Protein AF-A0A1V9VDJ9-F1 (afdb_monomer)

Sequence (220 aa):
MSKQKVELLSPAGNLEKLKIAINYGADAVYGGVSHFSLRIRASKEFTFETFKEGIDYAHARGKKVYATINGFPFNAQIELLKKHIASMAALKPDGFIVAAPGRFEYTLYAGNDEHGSLFRLEEEPGVGTYIFNSKDMNLASHIKEILDSGAVDSLKIEGRTKVNGVYDKDPMKFADAVKLENLTYDRALEDHIKVMDDTAIALAKDNKLPIAVTNMNEKG

Structure (mmCIF, N/CA/C/O backbone):
data_AF-A0A1V9VDJ9-F1
#
_entry.id   AF-A0A1V9VDJ9-F1
#
loop_
_atom_site.group_PDB
_atom_site.id
_atom_site.type_symbol
_atom_site.label_atom_id
_atom_site.label_alt_id
_atom_site.label_comp_id
_atom_site.label_asym_id
_atom_site.label_entity_id
_atom_site.label_seq_id
_atom_site.pdbx_PDB_ins_code
_atom_site.Cartn_x
_atom_site.Cartn_y
_atom_site.Cartn_z
_atom_site.occupancy
_atom_site.B_iso_or_equiv
_atom_site.auth_seq_id
_atom_site.auth_comp_id
_atom_site.auth_asym_id
_atom_site.auth_atom_id
_atom_site.pdbx_PDB_model_num
ATOM 1 N N . MET A 1 1 ? -25.084 -19.971 2.068 1.00 46.47 1 MET A N 1
ATOM 2 C CA . MET A 1 1 ? -23.703 -19.447 2.142 1.00 46.47 1 MET A CA 1
ATOM 3 C C . MET A 1 1 ? -23.780 -18.009 2.624 1.00 46.47 1 MET A C 1
ATOM 5 O O . MET A 1 1 ? -24.527 -17.240 2.030 1.00 46.47 1 MET A O 1
ATOM 9 N N . SER A 1 2 ? -23.114 -17.657 3.726 1.00 49.44 2 SER A N 1
ATOM 10 C CA . SER A 1 2 ? -23.022 -16.259 4.166 1.00 49.44 2 SER A CA 1
ATOM 11 C C . SER A 1 2 ? -22.319 -15.455 3.075 1.00 49.44 2 SER A C 1
ATOM 13 O O . SER A 1 2 ? -21.234 -15.844 2.645 1.00 49.44 2 SER A O 1
ATOM 15 N N . LYS A 1 3 ? -22.934 -14.368 2.595 1.00 51.53 3 LYS A N 1
ATOM 16 C CA . LYS A 1 3 ? -22.280 -13.441 1.661 1.00 51.53 3 LYS A CA 1
ATOM 17 C C . LYS A 1 3 ? -20.958 -12.989 2.291 1.00 51.53 3 LYS A C 1
ATOM 19 O O . LYS A 1 3 ? -20.984 -12.386 3.361 1.00 51.53 3 LYS A O 1
ATOM 24 N N . GLN A 1 4 ? -19.831 -13.308 1.651 1.00 58.88 4 GLN A N 1
ATOM 25 C CA . GLN A 1 4 ? -18.525 -12.748 2.002 1.00 58.88 4 GLN A CA 1
ATOM 26 C C . GLN A 1 4 ? -18.652 -11.223 1.930 1.00 58.88 4 GLN A C 1
ATOM 28 O O . GLN A 1 4 ? -19.015 -10.674 0.887 1.00 58.88 4 GLN A O 1
ATOM 33 N N . LYS A 1 5 ? -18.475 -10.547 3.067 1.00 68.69 5 LYS A N 1
ATOM 34 C CA . LYS A 1 5 ? -18.573 -9.089 3.135 1.00 68.69 5 LYS A CA 1
ATOM 35 C C . LYS A 1 5 ? -17.344 -8.520 2.427 1.00 68.69 5 LYS A C 1
ATOM 37 O O . LYS A 1 5 ? -16.227 -8.760 2.868 1.00 68.69 5 LYS A O 1
ATOM 42 N N . VAL A 1 6 ? -17.558 -7.793 1.334 1.00 77.56 6 VAL A N 1
ATOM 43 C CA . VAL A 1 6 ? -16.489 -7.072 0.631 1.00 77.56 6 VAL A CA 1
ATOM 44 C C . VAL A 1 6 ? -15.923 -6.008 1.575 1.00 77.56 6 VAL A C 1
ATOM 46 O O . VAL A 1 6 ? -16.695 -5.252 2.162 1.00 77.56 6 VAL A O 1
ATOM 49 N N . GLU A 1 7 ? -14.600 -5.972 1.742 1.00 81.31 7 GLU A N 1
ATOM 50 C CA . GLU A 1 7 ? -13.900 -4.956 2.538 1.00 81.31 7 GLU A CA 1
ATOM 51 C C . GLU A 1 7 ? -13.565 -3.745 1.654 1.00 81.31 7 GLU A C 1
ATOM 53 O O . GLU A 1 7 ? -12.884 -3.884 0.636 1.00 81.31 7 GLU A O 1
ATOM 58 N N . LEU A 1 8 ? -14.025 -2.547 2.035 1.00 82.88 8 LEU A N 1
ATOM 59 C CA . LEU A 1 8 ? -13.622 -1.308 1.365 1.00 82.88 8 LEU A CA 1
ATOM 60 C C . LEU A 1 8 ? -12.293 -0.792 1.937 1.00 82.88 8 LEU A C 1
ATOM 62 O O . LEU A 1 8 ? -12.271 -0.148 2.989 1.00 82.88 8 LEU A O 1
ATOM 66 N N . LEU A 1 9 ? -11.199 -1.046 1.216 1.00 88.00 9 LEU A N 1
ATOM 67 C CA . LEU A 1 9 ? -9.852 -0.576 1.546 1.00 88.00 9 LEU A CA 1
ATOM 68 C C . LEU A 1 9 ? -9.496 0.711 0.780 1.00 88.00 9 LEU A C 1
ATOM 70 O O . LEU A 1 9 ? -9.299 0.681 -0.435 1.00 88.00 9 LEU A O 1
ATOM 74 N N . SER A 1 10 ? -9.340 1.836 1.486 1.00 89.44 10 SER A N 1
ATOM 75 C CA . SER A 1 10 ? -9.040 3.140 0.869 1.00 89.44 10 SER A CA 1
ATOM 76 C C . SER A 1 10 ? -7.584 3.596 1.076 1.00 89.44 10 SER A C 1
ATOM 78 O O . SER A 1 10 ? -7.043 3.461 2.174 1.00 89.44 10 SER A O 1
ATOM 80 N N . PRO A 1 11 ? -6.921 4.201 0.072 1.00 90.12 11 PRO A N 1
ATOM 81 C CA . PRO A 1 11 ? -5.634 4.859 0.278 1.00 90.12 11 PRO A CA 1
ATOM 82 C C . PRO A 1 11 ? -5.748 6.097 1.172 1.00 90.12 11 PRO A C 1
ATOM 84 O O . PRO A 1 11 ? -6.648 6.915 0.999 1.00 90.12 11 PRO A O 1
ATOM 87 N N . ALA A 1 12 ? -4.741 6.324 2.010 1.00 90.06 12 ALA A N 1
ATOM 88 C CA . ALA A 1 12 ? -4.519 7.581 2.711 1.00 90.06 12 ALA A CA 1
ATOM 89 C C . ALA A 1 12 ? -3.061 8.032 2.541 1.00 90.06 12 ALA A C 1
ATOM 91 O O . ALA A 1 12 ? -2.131 7.251 2.724 1.00 90.06 12 ALA A O 1
ATOM 92 N N . GLY A 1 13 ? -2.861 9.296 2.155 1.00 86.19 13 GLY A N 1
ATOM 93 C CA . GLY A 1 13 ? -1.524 9.905 2.031 1.00 86.19 13 GLY A CA 1
ATOM 94 C C . GLY A 1 13 ? -1.114 10.751 3.241 1.00 86.19 13 GLY A C 1
ATOM 95 O O . GLY A 1 13 ? 0.068 10.947 3.496 1.00 86.19 13 GLY A O 1
ATOM 96 N N . ASN A 1 14 ? -2.090 11.221 4.011 1.00 90.88 14 ASN A N 1
ATOM 97 C CA . ASN A 1 14 ? -1.881 11.989 5.230 1.00 90.88 14 ASN A CA 1
ATOM 98 C C . ASN A 1 14 ? -3.024 11.717 6.220 1.00 90.88 14 ASN A C 1
ATOM 100 O O . ASN A 1 14 ? -4.004 11.033 5.893 1.00 90.88 14 ASN A O 1
ATOM 104 N N . LEU A 1 15 ? -2.888 12.245 7.436 1.00 94.38 15 LEU A N 1
ATOM 105 C CA . LEU A 1 15 ? -3.842 12.032 8.522 1.00 94.38 15 LEU A CA 1
ATOM 106 C C . LEU A 1 15 ? -5.249 12.547 8.183 1.00 94.38 15 LEU A C 1
ATOM 108 O O . LEU A 1 15 ? -6.237 11.898 8.518 1.00 94.38 15 LEU A O 1
ATOM 112 N N . GLU A 1 16 ? -5.350 13.684 7.493 1.00 93.25 16 GLU A N 1
ATOM 113 C CA . GLU A 1 16 ? -6.632 14.249 7.066 1.00 93.25 16 GLU A CA 1
ATOM 114 C C . GLU A 1 16 ? -7.379 13.280 6.142 1.00 93.25 16 GLU A C 1
ATOM 116 O O . GLU A 1 16 ? -8.513 12.897 6.426 1.00 93.25 16 GLU A O 1
ATOM 121 N N . LYS A 1 17 ? -6.718 12.803 5.081 1.00 91.62 17 LYS A N 1
ATOM 122 C CA . LYS A 1 17 ? -7.297 11.850 4.123 1.00 91.62 17 LYS A CA 1
ATOM 123 C C . LYS A 1 17 ? -7.649 10.520 4.774 1.00 91.62 17 LYS A C 1
ATOM 125 O O . LYS A 1 17 ? -8.654 9.920 4.405 1.00 91.62 17 LYS A O 1
ATOM 130 N N . LEU A 1 18 ? -6.860 10.080 5.754 1.00 95.00 18 LEU A N 1
ATOM 131 C CA . LEU A 1 18 ? -7.182 8.902 6.555 1.00 95.00 18 LEU A CA 1
ATOM 132 C C . LEU A 1 18 ? -8.508 9.095 7.292 1.00 95.00 18 LEU A C 1
ATOM 134 O O . LEU A 1 18 ? -9.415 8.276 7.150 1.00 95.00 18 LEU A O 1
ATOM 138 N N . LYS A 1 19 ? -8.643 10.195 8.041 1.00 95.12 19 LYS A N 1
ATOM 139 C CA . LYS A 1 19 ? -9.869 10.509 8.787 1.00 95.12 19 LYS A CA 1
ATOM 140 C C . LYS A 1 19 ? -11.070 10.645 7.848 1.00 95.12 19 LYS A C 1
ATOM 142 O O . LYS A 1 19 ? -12.133 10.113 8.158 1.00 95.12 19 LYS A O 1
ATOM 147 N N . ILE A 1 20 ? -10.896 11.294 6.694 1.00 92.19 20 ILE A N 1
ATOM 148 C CA . ILE A 1 20 ? -11.933 11.407 5.657 1.00 92.19 20 ILE A CA 1
ATOM 149 C C . ILE A 1 20 ? -12.373 10.018 5.186 1.00 92.19 20 ILE A C 1
ATOM 151 O O . ILE A 1 20 ? -13.555 9.706 5.281 1.00 92.19 20 ILE A O 1
ATOM 155 N N . ALA A 1 21 ? -11.447 9.162 4.747 1.00 91.12 21 ALA A N 1
ATOM 156 C CA . ALA A 1 21 ? -11.783 7.831 4.241 1.00 91.12 21 ALA A CA 1
ATOM 157 C C . ALA A 1 21 ? -12.564 6.993 5.269 1.00 91.12 21 ALA A C 1
ATOM 159 O O . ALA A 1 21 ? -13.576 6.378 4.936 1.00 91.12 21 ALA A O 1
ATOM 160 N N . ILE A 1 22 ? -12.134 7.025 6.534 1.00 95.25 22 ILE A N 1
ATOM 161 C CA . ILE A 1 22 ? -12.806 6.327 7.636 1.00 95.25 22 ILE A CA 1
ATOM 162 C C . ILE A 1 22 ? -14.225 6.865 7.866 1.00 95.25 22 ILE A C 1
ATOM 164 O O . ILE A 1 22 ? -15.165 6.080 7.989 1.00 95.25 22 ILE A O 1
ATOM 168 N N . ASN A 1 23 ? -14.403 8.188 7.893 1.00 91.75 23 ASN A N 1
ATOM 169 C CA . ASN A 1 23 ? -15.717 8.806 8.102 1.00 91.75 23 ASN A CA 1
ATOM 170 C C . ASN A 1 23 ? -16.684 8.564 6.938 1.00 91.75 23 ASN A C 1
ATOM 172 O O . ASN A 1 23 ? -17.892 8.542 7.151 1.00 91.75 23 ASN A O 1
ATOM 176 N N . TYR A 1 24 ? -16.158 8.355 5.731 1.00 87.94 24 TYR A N 1
ATOM 177 C CA . TYR A 1 24 ? -16.939 8.117 4.516 1.00 87.94 24 TYR A CA 1
ATOM 178 C C . TYR A 1 24 ? -17.192 6.625 4.248 1.00 87.94 24 TYR A C 1
ATOM 180 O O . TYR A 1 24 ? -17.667 6.254 3.178 1.00 87.94 24 TYR A O 1
ATOM 188 N N . GLY A 1 25 ? -16.923 5.761 5.231 1.00 86.94 25 GLY A N 1
ATOM 189 C CA . GLY A 1 25 ? -17.387 4.376 5.218 1.00 86.94 25 GLY A CA 1
ATOM 190 C C . GLY A 1 25 ? -16.348 3.336 4.818 1.00 86.94 25 GLY A C 1
ATOM 191 O O .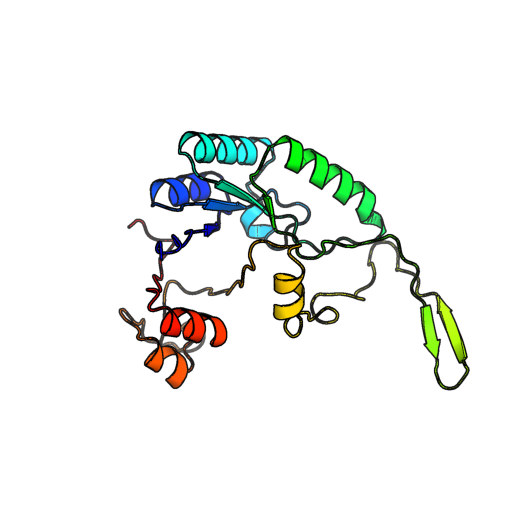 GLY A 1 25 ? -16.716 2.168 4.715 1.00 86.94 25 GLY A O 1
ATOM 192 N N . ALA A 1 26 ? -15.068 3.697 4.659 1.00 90.12 26 ALA A N 1
ATOM 193 C CA . ALA A 1 26 ? -14.016 2.696 4.481 1.00 90.12 26 ALA A CA 1
ATOM 194 C C . ALA A 1 26 ? -14.029 1.683 5.645 1.00 90.12 26 ALA A C 1
ATOM 196 O O . ALA A 1 26 ? -14.189 2.051 6.815 1.00 90.12 26 ALA A O 1
ATOM 197 N N . ASP A 1 27 ? -13.902 0.393 5.335 1.00 90.19 27 ASP A N 1
ATOM 198 C CA . ASP A 1 27 ? -13.717 -0.663 6.340 1.00 90.19 27 ASP A CA 1
ATOM 199 C C . ASP A 1 27 ? -12.258 -0.704 6.816 1.00 90.19 27 ASP A C 1
ATOM 201 O O . ASP A 1 27 ? -11.982 -1.004 7.980 1.00 90.19 27 ASP A O 1
ATOM 205 N N . ALA A 1 28 ? -11.339 -0.326 5.927 1.00 94.00 28 ALA A N 1
ATOM 206 C CA . ALA A 1 28 ? -9.921 -0.230 6.203 1.00 94.00 28 ALA A CA 1
ATOM 207 C C . ALA A 1 28 ? -9.261 0.893 5.395 1.00 94.00 28 ALA A C 1
ATOM 209 O O . ALA A 1 28 ? -9.744 1.320 4.344 1.00 94.00 28 ALA A O 1
ATOM 210 N N . VAL A 1 29 ? -8.108 1.352 5.865 1.00 94.44 29 VAL A N 1
ATOM 211 C CA . VAL A 1 29 ? -7.251 2.301 5.148 1.00 94.44 29 VAL A CA 1
ATOM 212 C C . VAL A 1 29 ? -5.848 1.742 5.002 1.00 94.44 29 VAL A C 1
ATOM 214 O O . VAL A 1 29 ? -5.391 0.970 5.841 1.00 94.44 29 VAL A O 1
ATOM 217 N N . TYR A 1 30 ? -5.133 2.156 3.960 1.00 93.75 30 TYR A N 1
ATOM 218 C CA . TYR A 1 30 ? -3.700 1.904 3.867 1.00 93.75 30 TYR A CA 1
ATOM 219 C C . TYR A 1 30 ? -2.904 3.178 3.638 1.00 93.75 30 TYR A C 1
ATOM 221 O O . TYR A 1 30 ? -3.304 4.071 2.889 1.00 93.75 30 TYR A O 1
ATOM 229 N N . GLY A 1 31 ? -1.734 3.231 4.254 1.00 92.00 31 GLY A N 1
ATOM 230 C CA . GLY A 1 31 ? -0.813 4.351 4.177 1.00 92.00 31 GLY A CA 1
ATOM 231 C C . GLY A 1 31 ? 0.461 4.018 4.930 1.00 92.00 31 GLY A C 1
ATOM 232 O O . GLY A 1 31 ? 0.675 2.887 5.348 1.00 92.00 31 GLY A O 1
ATOM 233 N N . GLY A 1 32 ? 1.325 4.995 5.109 1.00 89.94 32 GLY A N 1
ATOM 234 C CA . GLY A 1 32 ? 2.562 4.797 5.844 1.00 89.94 32 GLY A CA 1
ATOM 235 C C . GLY A 1 32 ? 3.454 6.004 5.686 1.00 89.94 32 GLY A C 1
ATOM 236 O O . GLY A 1 32 ? 3.231 6.839 4.803 1.00 89.94 32 GLY A O 1
ATOM 237 N N . VAL A 1 33 ? 4.457 6.081 6.548 1.00 89.81 33 VAL A N 1
ATOM 238 C CA . VAL A 1 33 ? 5.497 7.102 6.459 1.00 89.81 33 VAL A CA 1
ATOM 239 C C . VAL A 1 33 ? 6.282 6.952 5.148 1.00 89.81 33 VAL A C 1
ATOM 241 O O . VAL A 1 33 ? 6.265 5.909 4.495 1.00 89.81 33 VAL A O 1
ATOM 244 N N . SER A 1 34 ? 6.958 8.016 4.721 1.00 84.12 34 SER A N 1
ATOM 245 C CA . SER A 1 34 ? 7.590 8.062 3.393 1.00 84.12 34 SER A CA 1
ATOM 246 C C . SER A 1 34 ? 8.732 7.054 3.176 1.00 84.12 34 SER A C 1
ATOM 248 O O . SER A 1 34 ? 8.947 6.623 2.042 1.00 84.12 34 SER A O 1
ATOM 250 N N . HIS A 1 35 ? 9.465 6.662 4.222 1.00 84.81 35 HIS A N 1
ATOM 251 C CA . HIS A 1 35 ? 10.575 5.711 4.101 1.00 84.81 35 HIS A CA 1
ATOM 252 C C . HIS A 1 35 ? 10.096 4.334 3.618 1.00 84.81 35 HIS A C 1
ATOM 254 O O . HIS A 1 35 ? 9.070 3.842 4.069 1.00 84.81 35 HIS A O 1
ATOM 260 N N . PHE A 1 36 ? 10.840 3.718 2.691 1.00 85.06 36 PHE A N 1
ATOM 261 C CA . PHE A 1 36 ? 10.511 2.414 2.090 1.00 85.06 36 PHE A CA 1
ATOM 262 C C . PHE A 1 36 ? 9.088 2.310 1.506 1.00 85.06 36 PHE A C 1
ATOM 264 O O . PHE A 1 36 ? 8.517 1.223 1.441 1.00 85.06 36 PHE A O 1
ATOM 271 N N . SER A 1 37 ? 8.532 3.427 1.028 1.00 84.56 37 SER A N 1
ATOM 272 C CA . SER A 1 37 ? 7.244 3.473 0.334 1.00 84.56 37 SER A CA 1
ATOM 273 C C . SER A 1 37 ? 7.421 3.812 -1.145 1.00 84.56 37 SER A C 1
ATOM 275 O O . SER A 1 37 ? 8.085 4.781 -1.508 1.00 84.56 37 SER A O 1
ATOM 277 N N . LEU A 1 38 ? 6.740 3.090 -2.037 1.00 81.44 38 LEU A N 1
ATOM 278 C CA . LEU A 1 38 ? 6.661 3.476 -3.457 1.00 81.44 38 LEU A CA 1
ATOM 279 C C . LEU A 1 38 ? 5.819 4.742 -3.676 1.00 81.44 38 LEU A C 1
ATOM 281 O O . LEU A 1 38 ? 5.804 5.304 -4.774 1.00 81.44 38 LEU A O 1
ATOM 285 N N . ARG A 1 39 ? 5.105 5.203 -2.640 1.00 77.50 39 ARG A N 1
ATOM 286 C CA . ARG A 1 39 ? 4.280 6.415 -2.649 1.00 77.50 39 ARG A CA 1
ATOM 287 C C . ARG A 1 39 ? 4.907 7.552 -1.840 1.00 77.50 39 ARG A C 1
ATOM 289 O O . ARG A 1 39 ? 4.171 8.393 -1.331 1.00 77.50 39 ARG A O 1
ATOM 296 N N . ILE A 1 40 ? 6.242 7.648 -1.807 1.00 75.19 40 ILE A N 1
ATOM 297 C CA . ILE A 1 40 ? 7.004 8.698 -1.095 1.00 75.19 40 ILE A CA 1
ATOM 298 C C . ILE A 1 40 ? 6.351 10.082 -1.175 1.00 75.19 40 ILE A C 1
ATOM 300 O O . ILE A 1 40 ? 6.199 10.731 -0.150 1.00 75.19 40 ILE A O 1
ATOM 304 N N . ARG A 1 41 ? 5.928 10.532 -2.367 1.00 75.12 41 ARG A N 1
ATOM 305 C CA . ARG A 1 41 ? 5.324 11.866 -2.545 1.00 75.12 41 ARG A CA 1
ATOM 306 C C . ARG A 1 41 ? 4.000 12.031 -1.805 1.00 75.12 41 ARG A C 1
ATOM 308 O O . ARG A 1 41 ? 3.774 13.083 -1.226 1.00 75.12 41 ARG A O 1
ATOM 315 N N . ALA A 1 42 ? 3.142 11.014 -1.853 1.00 68.44 42 ALA A N 1
ATOM 316 C CA . ALA A 1 42 ? 1.835 11.054 -1.212 1.00 68.44 42 ALA A CA 1
ATOM 317 C C . ALA A 1 42 ? 1.936 10.875 0.305 1.00 68.44 42 ALA A C 1
ATOM 319 O O . ALA A 1 42 ? 1.056 11.362 0.990 1.00 68.44 42 ALA A O 1
ATOM 320 N N . SER A 1 43 ? 2.995 10.219 0.790 1.00 74.19 43 SER A N 1
ATOM 321 C CA . SER A 1 43 ? 3.259 9.905 2.201 1.00 74.19 43 SER A CA 1
ATOM 322 C C . SER A 1 43 ? 4.169 10.910 2.917 1.00 74.19 43 SER A C 1
ATOM 324 O O . SER A 1 43 ? 4.557 10.668 4.058 1.00 74.19 43 SER A O 1
ATOM 326 N N . LYS A 1 44 ? 4.572 12.013 2.267 1.00 74.75 44 LYS A N 1
ATOM 327 C CA . LYS A 1 44 ? 5.526 12.981 2.848 1.00 74.75 44 LYS A CA 1
ATOM 328 C C . LYS A 1 44 ? 5.059 13.568 4.179 1.00 74.75 44 LYS A C 1
ATOM 330 O O . LYS A 1 44 ? 5.892 13.898 5.011 1.00 74.75 44 LYS A O 1
ATOM 335 N N . GLU A 1 45 ? 3.750 13.701 4.349 1.00 81.12 45 GLU A N 1
ATOM 336 C CA . GLU A 1 45 ? 3.132 14.326 5.519 1.00 81.12 45 GLU A CA 1
ATOM 337 C C . GLU A 1 45 ? 2.852 13.330 6.652 1.00 81.12 45 GLU A C 1
ATOM 339 O O . GLU A 1 45 ? 2.526 13.748 7.758 1.00 81.12 45 GLU A O 1
ATOM 344 N N . PHE A 1 46 ? 2.998 12.022 6.409 1.00 89.38 46 PHE A N 1
ATOM 345 C CA . PHE A 1 46 ? 2.918 11.028 7.473 1.00 89.38 46 PHE A CA 1
ATOM 346 C C . PHE A 1 46 ? 4.258 10.908 8.196 1.00 89.38 46 PHE A C 1
ATOM 348 O O . PHE A 1 46 ? 5.231 10.354 7.677 1.00 89.38 46 PHE A O 1
ATOM 355 N N . THR A 1 47 ? 4.268 11.395 9.431 1.00 92.50 47 THR A N 1
ATOM 356 C CA . THR A 1 47 ? 5.270 11.082 10.454 1.00 92.50 47 THR A CA 1
ATOM 357 C C . THR A 1 47 ? 4.835 9.853 11.259 1.00 92.50 47 THR A C 1
ATOM 359 O O . THR A 1 47 ? 3.690 9.413 11.149 1.00 92.50 47 THR A O 1
ATOM 362 N N . PHE A 1 48 ? 5.717 9.288 12.087 1.00 93.81 48 PHE A N 1
ATOM 363 C CA . PHE A 1 48 ? 5.345 8.159 12.952 1.00 93.81 48 PHE A CA 1
ATOM 364 C C . PHE A 1 48 ? 4.225 8.541 13.929 1.00 93.81 48 PHE A C 1
ATOM 366 O O . PHE A 1 48 ? 3.311 7.755 14.161 1.00 93.81 48 PHE A O 1
ATOM 373 N N . GLU A 1 49 ? 4.256 9.767 14.446 1.00 95.94 49 GLU A N 1
ATOM 374 C CA . GLU A 1 49 ? 3.284 10.304 15.398 1.00 95.94 49 GLU A CA 1
ATOM 375 C C . GLU A 1 49 ? 1.914 10.488 14.741 1.00 95.94 49 GLU A C 1
ATOM 377 O O . GLU A 1 49 ? 0.911 9.972 15.228 1.00 95.94 49 GLU A O 1
ATOM 382 N N . THR A 1 50 ? 1.871 11.171 13.594 1.00 95.88 50 THR A N 1
ATOM 383 C CA . THR A 1 50 ? 0.616 11.412 12.861 1.00 95.88 50 THR A CA 1
ATOM 384 C C . THR A 1 50 ? 0.039 10.124 12.282 1.00 95.88 50 THR A C 1
ATOM 386 O O . THR A 1 50 ? -1.179 9.957 12.228 1.00 95.88 50 THR A O 1
ATOM 389 N N . PHE A 1 51 ? 0.889 9.174 11.882 1.00 96.31 51 PHE A N 1
ATOM 390 C CA . PHE A 1 51 ? 0.428 7.862 11.447 1.00 96.31 51 PHE A CA 1
ATOM 391 C C . PHE A 1 51 ? -0.139 7.050 12.619 1.00 96.31 51 PHE A C 1
ATOM 393 O O . PHE A 1 51 ? -1.203 6.452 12.471 1.00 96.31 51 PHE A O 1
ATOM 400 N N . LYS A 1 52 ? 0.492 7.098 13.802 1.00 97.56 52 LYS A N 1
ATOM 401 C CA . LYS A 1 52 ? -0.043 6.484 15.026 1.00 97.56 52 LYS A CA 1
ATOM 402 C C . LYS A 1 52 ? -1.391 7.075 15.429 1.00 97.56 52 LYS A C 1
ATOM 404 O O . LYS A 1 52 ? -2.304 6.319 15.742 1.00 97.56 52 LYS A O 1
ATOM 409 N N . GLU A 1 53 ? -1.537 8.396 15.359 1.00 98.00 53 GLU A N 1
ATOM 410 C CA . GLU A 1 53 ? -2.823 9.061 15.592 1.00 98.00 53 GLU A CA 1
ATOM 411 C C . GLU A 1 53 ? -3.895 8.556 14.613 1.00 98.00 53 GLU A C 1
ATOM 413 O O . GLU A 1 53 ? -5.035 8.302 15.001 1.00 98.00 53 GLU A O 1
ATOM 418 N N . GLY A 1 54 ? -3.528 8.364 13.343 1.00 97.56 54 GLY A N 1
ATOM 419 C CA . GLY A 1 54 ? -4.409 7.783 12.333 1.00 97.56 54 GLY A CA 1
ATOM 420 C C . GLY A 1 54 ? -4.826 6.342 12.645 1.00 97.56 54 GLY A C 1
ATOM 421 O O . GLY A 1 54 ? -6.002 6.009 12.494 1.00 97.56 54 GLY A O 1
ATOM 422 N N . ILE A 1 55 ? -3.890 5.512 13.118 1.00 98.06 55 ILE A N 1
ATOM 423 C CA . ILE A 1 55 ? -4.164 4.140 13.576 1.00 98.06 55 ILE A CA 1
ATOM 424 C C . ILE A 1 55 ? -5.174 4.160 14.724 1.00 98.06 55 ILE A C 1
ATOM 426 O O . ILE A 1 55 ? -6.233 3.544 14.615 1.00 98.06 55 ILE A O 1
ATOM 430 N N . ASP A 1 56 ? -4.909 4.944 15.769 1.00 98.44 56 ASP A N 1
ATOM 431 C CA . ASP A 1 56 ? -5.795 5.037 16.934 1.00 98.44 56 ASP A CA 1
ATOM 432 C C . ASP A 1 56 ? -7.192 5.537 16.550 1.00 98.44 56 ASP A C 1
ATOM 434 O O . ASP A 1 56 ? -8.208 5.027 17.027 1.00 98.44 56 ASP A O 1
ATOM 438 N N . TYR A 1 57 ? -7.257 6.504 15.633 1.00 98.31 57 TYR A N 1
ATOM 439 C CA . TYR A 1 57 ? -8.512 7.045 15.123 1.00 98.31 57 TYR A CA 1
ATOM 440 C C . TYR A 1 57 ? -9.375 5.994 14.412 1.00 98.31 57 TYR A C 1
ATOM 442 O O . TYR A 1 57 ? -10.599 5.969 14.605 1.00 98.31 57 TYR A O 1
ATOM 450 N N . ALA A 1 58 ? -8.752 5.160 13.576 1.00 97.88 58 ALA A N 1
ATOM 451 C CA . ALA A 1 58 ? -9.417 4.088 12.845 1.00 97.88 58 ALA A CA 1
ATOM 452 C C . ALA A 1 58 ? -9.837 2.948 13.788 1.00 97.88 58 ALA A C 1
ATOM 454 O O . ALA A 1 58 ? -10.995 2.524 13.761 1.00 97.88 58 ALA A O 1
ATOM 455 N N . HIS A 1 59 ? -8.943 2.524 14.685 1.00 98.31 59 HIS A N 1
ATOM 456 C CA . HIS A 1 59 ? -9.199 1.465 15.667 1.00 98.31 59 HIS A CA 1
ATOM 457 C C . HIS A 1 59 ? -10.345 1.816 16.614 1.00 98.31 59 HIS A C 1
ATOM 459 O O . HIS A 1 59 ? -11.219 0.983 16.849 1.00 98.31 59 HIS A O 1
ATOM 465 N N . ALA A 1 60 ? -10.432 3.072 17.067 1.00 98.12 60 ALA A N 1
ATOM 466 C CA . ALA A 1 60 ? -11.552 3.560 17.879 1.00 98.12 60 ALA A CA 1
ATOM 467 C C . ALA A 1 60 ? -12.925 3.449 17.179 1.00 98.12 60 ALA A C 1
ATOM 469 O O . ALA A 1 60 ? -13.963 3.553 17.829 1.00 98.12 60 ALA A O 1
ATOM 470 N N . ARG A 1 61 ? -12.946 3.246 15.855 1.00 97.38 61 ARG A N 1
ATOM 471 C CA . ARG A 1 61 ? -14.150 3.060 15.026 1.00 97.38 61 ARG A CA 1
ATOM 472 C C . ARG A 1 61 ? -14.307 1.623 14.515 1.00 97.38 61 ARG A C 1
ATOM 474 O O . ARG A 1 61 ? -15.146 1.377 13.650 1.00 97.38 61 ARG A O 1
ATOM 481 N N . GLY A 1 62 ? -13.501 0.686 15.019 1.00 96.50 62 GLY A N 1
ATOM 482 C CA . G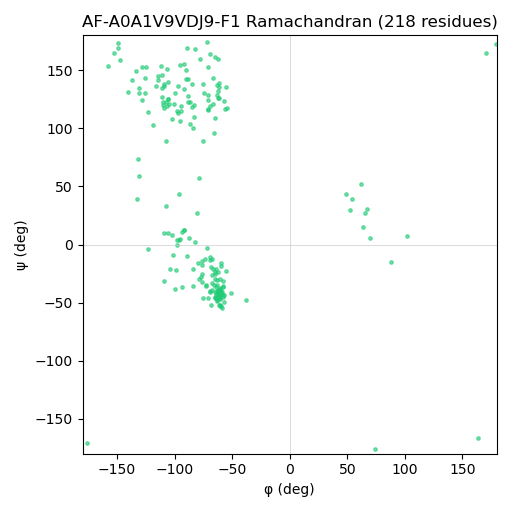LY A 1 62 ? -13.497 -0.711 14.578 1.00 96.50 62 GLY A CA 1
ATOM 483 C C . GLY A 1 62 ? -13.034 -0.892 13.130 1.00 96.50 62 GLY A C 1
ATOM 484 O O . GLY A 1 62 ? -13.473 -1.826 12.461 1.00 96.50 62 GLY A O 1
ATOM 485 N N . LYS A 1 63 ? -12.206 0.029 12.622 1.00 96.56 63 LYS A N 1
ATOM 486 C CA . LYS A 1 63 ? -11.664 0.016 11.257 1.00 96.56 63 LYS A CA 1
ATOM 487 C C . LYS A 1 63 ? -10.191 -0.366 11.278 1.00 96.56 63 LYS A C 1
ATOM 489 O O . LYS A 1 63 ? -9.508 -0.063 12.252 1.00 96.56 63 LYS A O 1
ATOM 494 N N . LYS A 1 64 ? -9.704 -0.984 10.203 1.00 96.12 64 LYS A N 1
ATOM 495 C CA . LYS A 1 64 ? -8.317 -1.471 10.114 1.00 96.12 64 LYS A CA 1
ATOM 496 C C . LYS A 1 64 ? -7.384 -0.474 9.429 1.00 96.12 64 LYS A C 1
ATOM 498 O O . LYS A 1 64 ? -7.815 0.315 8.585 1.00 96.12 64 LYS A O 1
ATOM 503 N N . VAL A 1 65 ? -6.094 -0.552 9.739 1.00 96.31 65 VAL A N 1
ATOM 504 C CA . VAL A 1 65 ? -5.025 0.214 9.093 1.00 96.31 65 VAL A CA 1
ATOM 505 C C . VAL A 1 65 ? -3.904 -0.703 8.625 1.00 96.31 65 VAL A C 1
ATOM 507 O O . VAL A 1 65 ? -3.277 -1.393 9.422 1.00 96.31 65 VAL A O 1
ATOM 510 N N . TYR A 1 66 ? -3.585 -0.637 7.336 1.00 95.06 66 TYR A N 1
ATOM 511 C CA . TYR A 1 66 ? -2.479 -1.369 6.729 1.00 95.06 66 TYR A CA 1
ATOM 512 C C . TYR A 1 66 ? -1.303 -0.439 6.417 1.00 95.06 66 TYR A C 1
ATOM 514 O O . TYR A 1 66 ? -1.444 0.565 5.713 1.00 95.06 66 TYR A O 1
ATOM 522 N N . ALA A 1 67 ? -0.125 -0.779 6.929 1.00 93.06 67 ALA A N 1
ATOM 523 C CA . ALA A 1 67 ? 1.088 0.010 6.775 1.00 93.06 67 ALA A CA 1
ATOM 524 C C . ALA A 1 67 ? 1.854 -0.366 5.497 1.00 93.06 67 ALA A C 1
ATOM 526 O O . ALA A 1 67 ? 2.169 -1.530 5.268 1.00 93.06 67 ALA A O 1
ATOM 527 N N . THR A 1 68 ? 2.202 0.607 4.658 1.00 90.88 68 THR A N 1
ATOM 528 C CA . THR A 1 68 ? 2.984 0.353 3.439 1.00 90.88 68 THR A CA 1
ATOM 529 C C . THR A 1 68 ? 4.479 0.286 3.731 1.00 90.88 68 THR A C 1
ATOM 531 O O . THR A 1 68 ? 5.059 1.289 4.140 1.00 90.88 68 THR A O 1
ATOM 534 N N . ILE A 1 69 ? 5.099 -0.854 3.428 1.00 88.38 69 ILE A N 1
ATOM 535 C CA . ILE A 1 69 ? 6.555 -1.066 3.380 1.00 88.38 69 ILE A CA 1
ATOM 536 C C . ILE A 1 69 ? 6.860 -1.759 2.044 1.00 88.38 69 ILE A C 1
ATOM 538 O O . ILE A 1 69 ? 7.306 -2.902 1.969 1.00 88.38 69 ILE A O 1
ATOM 542 N N . ASN A 1 70 ? 6.491 -1.090 0.954 1.00 84.94 70 ASN A N 1
ATOM 543 C CA . ASN A 1 70 ? 6.466 -1.664 -0.389 1.00 84.94 70 ASN A CA 1
ATOM 544 C C . ASN A 1 70 ? 7.609 -1.186 -1.294 1.00 84.94 70 ASN A C 1
ATOM 546 O O . ASN A 1 70 ? 7.574 -1.435 -2.493 1.00 84.94 70 ASN A O 1
ATOM 550 N N . GLY A 1 71 ? 8.602 -0.486 -0.750 1.00 81.12 71 GLY A N 1
ATOM 551 C CA . GLY A 1 71 ? 9.817 -0.117 -1.469 1.00 81.12 71 GLY A CA 1
ATOM 552 C C . GLY A 1 71 ? 10.715 -1.319 -1.773 1.00 81.12 71 GLY A C 1
ATOM 553 O O . GLY A 1 71 ? 10.585 -2.380 -1.166 1.00 81.12 71 GLY A O 1
ATOM 554 N N . PHE A 1 72 ? 11.659 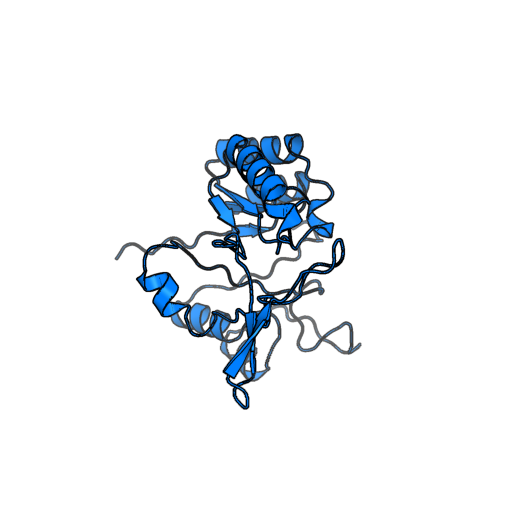-1.118 -2.693 1.00 78.38 72 PHE A N 1
ATOM 555 C CA . PHE A 1 72 ? 12.694 -2.089 -3.057 1.00 78.38 72 PHE A CA 1
ATOM 556 C C . PHE A 1 72 ? 14.043 -1.608 -2.493 1.00 78.38 72 PHE A C 1
ATOM 558 O O . PHE A 1 72 ? 14.715 -0.812 -3.148 1.00 78.38 72 PHE A O 1
ATOM 565 N N . PRO A 1 73 ? 14.399 -1.976 -1.248 1.00 75.94 73 PRO A N 1
ATOM 566 C CA . PRO A 1 73 ? 15.638 -1.521 -0.616 1.00 75.94 73 PRO A CA 1
ATOM 567 C C . PRO A 1 73 ? 16.864 -2.175 -1.256 1.00 75.94 73 PRO A C 1
ATOM 569 O O . PRO A 1 73 ? 16.754 -3.293 -1.737 1.00 75.94 73 PRO A O 1
ATOM 572 N N . PHE A 1 74 ? 18.027 -1.521 -1.211 1.00 75.69 74 PHE A N 1
ATOM 573 C CA . PHE A 1 74 ? 19.330 -2.105 -1.578 1.00 75.69 74 PHE A CA 1
ATOM 574 C C . PHE A 1 74 ? 19.951 -2.925 -0.438 1.00 75.69 74 PHE A C 1
ATOM 576 O O . PHE A 1 74 ? 19.495 -2.839 0.706 1.00 75.69 74 PHE A O 1
ATOM 583 N N . ASN A 1 75 ? 21.009 -3.711 -0.712 1.00 71.62 75 ASN A N 1
ATOM 584 C CA . ASN A 1 75 ? 21.628 -4.587 0.304 1.00 71.62 75 ASN A CA 1
ATOM 585 C C . ASN A 1 75 ? 22.142 -3.778 1.496 1.00 71.62 75 ASN A C 1
ATOM 587 O O . ASN A 1 75 ? 21.855 -4.105 2.647 1.00 71.62 75 ASN A O 1
ATOM 591 N N . ALA A 1 76 ? 22.768 -2.637 1.217 1.00 76.50 76 ALA A N 1
ATOM 592 C CA . ALA A 1 76 ? 23.213 -1.694 2.238 1.00 76.50 76 ALA A CA 1
ATOM 593 C C . ALA A 1 76 ? 22.073 -1.138 3.123 1.00 76.50 76 ALA A C 1
ATOM 595 O O . ALA A 1 76 ? 22.326 -0.622 4.208 1.00 76.50 76 ALA A O 1
ATOM 596 N N . GLN A 1 77 ? 20.813 -1.230 2.684 1.00 80.50 77 GLN A N 1
ATOM 597 C CA . GLN A 1 77 ? 19.650 -0.691 3.393 1.00 80.50 77 GLN A CA 1
ATOM 598 C C . GLN A 1 77 ? 18.896 -1.742 4.218 1.00 80.50 77 GLN A C 1
ATOM 600 O O . GLN A 1 77 ? 17.920 -1.388 4.879 1.00 80.50 77 GLN A O 1
ATOM 605 N N . ILE A 1 78 ? 19.326 -3.010 4.228 1.00 81.00 78 ILE A N 1
ATOM 606 C CA . ILE A 1 78 ? 18.623 -4.096 4.935 1.00 81.00 78 ILE A CA 1
ATOM 607 C C . ILE A 1 78 ? 18.531 -3.837 6.445 1.00 81.00 78 ILE A C 1
ATOM 609 O O . ILE A 1 78 ? 17.459 -3.990 7.029 1.00 81.00 78 ILE A O 1
ATOM 613 N N . GLU A 1 79 ? 19.600 -3.363 7.084 1.00 83.12 79 GLU A N 1
ATOM 614 C CA . GLU A 1 79 ? 19.558 -3.028 8.516 1.00 83.12 79 GLU A CA 1
ATOM 615 C C . GLU A 1 79 ? 18.627 -1.846 8.818 1.00 83.12 79 GLU A C 1
ATOM 617 O O . GLU A 1 79 ? 17.931 -1.828 9.836 1.00 83.12 79 GLU A O 1
ATOM 622 N N . LEU A 1 80 ? 18.556 -0.869 7.909 1.00 86.94 80 LEU A N 1
ATOM 623 C CA . LEU A 1 80 ? 17.620 0.247 8.027 1.00 86.94 80 LEU A CA 1
ATOM 624 C C . LEU A 1 80 ? 16.170 -0.223 7.837 1.00 86.94 80 LEU A C 1
ATOM 626 O O . LEU A 1 80 ? 15.292 0.209 8.583 1.00 86.94 80 LEU A O 1
ATOM 630 N N . LEU A 1 81 ? 15.924 -1.139 6.895 1.00 86.00 81 LEU A N 1
ATOM 631 C CA . LEU A 1 81 ? 14.619 -1.761 6.679 1.00 86.00 81 LEU A CA 1
ATOM 632 C C . LEU A 1 81 ? 14.154 -2.518 7.928 1.00 86.00 81 LEU A C 1
ATOM 634 O O . LEU A 1 81 ? 13.020 -2.324 8.358 1.00 86.00 81 LEU A O 1
ATOM 638 N N . LYS A 1 82 ? 15.023 -3.328 8.549 1.00 85.94 82 LYS A N 1
ATOM 639 C CA . LYS A 1 82 ? 14.704 -4.060 9.790 1.00 85.94 82 LYS A CA 1
ATOM 640 C C . LYS A 1 82 ? 14.267 -3.111 10.905 1.00 85.94 82 LYS A C 1
ATOM 642 O O . LYS A 1 82 ? 13.212 -3.310 11.508 1.00 85.94 82 LYS A O 1
ATOM 647 N N . LYS A 1 83 ? 15.044 -2.046 11.142 1.00 89.88 83 LYS A N 1
ATOM 648 C CA . LYS A 1 83 ? 14.702 -1.006 12.126 1.00 89.88 83 LYS A CA 1
ATOM 649 C C . LYS A 1 83 ? 13.368 -0.343 11.791 1.00 89.88 83 LYS A C 1
ATOM 651 O O . LYS A 1 83 ? 12.540 -0.159 12.675 1.00 89.88 83 LYS A O 1
ATOM 656 N N . HIS A 1 84 ? 13.138 -0.040 10.517 1.00 90.81 84 HIS A N 1
ATOM 657 C CA . HIS A 1 84 ? 11.903 0.578 10.056 1.00 90.81 84 HIS A CA 1
ATOM 658 C C . HIS A 1 84 ? 10.671 -0.310 10.267 1.00 90.81 84 HIS A C 1
ATOM 660 O O . HIS A 1 84 ? 9.669 0.165 10.798 1.00 90.81 84 HIS A O 1
ATOM 666 N N . ILE A 1 85 ? 10.750 -1.597 9.911 1.00 89.88 85 ILE A N 1
ATOM 667 C CA . ILE A 1 85 ? 9.682 -2.578 10.153 1.00 89.88 85 ILE A CA 1
ATOM 668 C C . ILE A 1 85 ? 9.378 -2.656 11.651 1.00 89.88 85 ILE A C 1
ATOM 670 O O . ILE A 1 85 ? 8.212 -2.596 12.029 1.00 89.88 85 ILE A O 1
ATOM 674 N N . ALA A 1 86 ? 10.404 -2.715 12.508 1.00 90.50 86 ALA A N 1
ATOM 675 C CA . ALA A 1 86 ? 10.221 -2.742 13.959 1.00 90.50 86 ALA A CA 1
ATOM 676 C C . ALA A 1 86 ? 9.522 -1.473 14.483 1.00 90.50 86 ALA A C 1
ATOM 678 O O . ALA A 1 86 ? 8.570 -1.570 15.258 1.00 90.50 86 ALA A O 1
ATOM 679 N N . SER A 1 87 ? 9.938 -0.287 14.025 1.00 93.25 87 SER A N 1
ATOM 680 C CA . SER A 1 87 ? 9.291 0.980 14.388 1.00 93.25 87 SER A CA 1
ATOM 681 C C . SER A 1 87 ? 7.837 1.046 13.921 1.00 93.25 87 SER A C 1
ATOM 683 O O . SER A 1 87 ? 6.973 1.458 14.688 1.00 93.25 87 SER A O 1
ATOM 685 N N . MET A 1 88 ? 7.545 0.610 12.694 1.00 93.38 88 MET A N 1
ATOM 686 C CA . MET A 1 88 ? 6.178 0.578 12.169 1.00 93.38 88 MET A CA 1
ATOM 687 C C . MET A 1 88 ? 5.309 -0.456 12.895 1.00 93.38 88 MET A C 1
ATOM 689 O O . MET A 1 88 ? 4.153 -0.174 13.195 1.00 93.38 88 MET A O 1
ATOM 693 N N . ALA A 1 89 ? 5.858 -1.625 13.234 1.00 92.06 89 ALA A N 1
ATOM 694 C CA . ALA A 1 89 ? 5.153 -2.666 13.983 1.00 92.06 89 ALA A CA 1
ATOM 695 C C . ALA A 1 89 ? 4.790 -2.200 15.399 1.00 92.06 89 ALA A C 1
ATOM 697 O O . ALA A 1 89 ? 3.698 -2.491 15.883 1.00 92.06 89 ALA A O 1
ATOM 698 N N . ALA A 1 90 ? 5.658 -1.410 16.039 1.00 95.56 90 ALA A N 1
ATOM 699 C CA . ALA A 1 90 ? 5.380 -0.813 17.344 1.00 95.56 90 ALA A CA 1
ATOM 700 C C . ALA A 1 90 ? 4.171 0.142 17.328 1.00 95.56 90 ALA A C 1
ATOM 702 O O . ALA A 1 90 ? 3.528 0.327 18.363 1.00 95.56 90 ALA A O 1
ATOM 703 N N . LEU A 1 91 ? 3.817 0.704 16.163 1.00 96.69 91 LEU A N 1
ATOM 704 C CA . LEU A 1 91 ? 2.605 1.513 16.002 1.00 96.69 91 LEU A CA 1
ATOM 705 C C . LEU A 1 91 ? 1.315 0.677 15.988 1.00 96.69 91 LEU A C 1
ATOM 707 O O . LEU A 1 91 ? 0.239 1.249 16.143 1.00 96.69 91 LEU A O 1
ATOM 711 N N . LYS A 1 92 ? 1.436 -0.651 15.854 1.00 96.50 92 LYS A N 1
ATOM 712 C CA . LYS A 1 92 ? 0.349 -1.641 15.816 1.00 96.50 92 LYS A CA 1
ATOM 713 C C . LYS A 1 92 ? -0.643 -1.469 14.648 1.00 96.50 92 LYS A C 1
ATOM 715 O O . LYS A 1 92 ? -1.844 -1.430 14.897 1.00 96.50 92 LYS A O 1
ATOM 720 N N . PRO A 1 93 ? -0.191 -1.375 13.382 1.00 96.56 93 PRO A N 1
ATOM 721 C CA . PRO A 1 93 ? -1.096 -1.546 12.247 1.00 96.56 93 PRO A CA 1
ATOM 722 C C . PRO A 1 93 ? -1.649 -2.982 12.208 1.00 96.56 93 PRO A C 1
ATOM 724 O O . PRO A 1 93 ? -1.052 -3.903 12.764 1.00 96.56 93 PRO A O 1
ATOM 727 N N . ASP A 1 94 ? -2.752 -3.185 11.494 1.00 95.38 94 ASP A N 1
ATOM 728 C CA . ASP A 1 94 ? -3.397 -4.492 11.309 1.00 95.38 94 ASP A CA 1
ATOM 729 C C . ASP A 1 94 ? -2.664 -5.385 10.297 1.00 95.38 94 ASP A C 1
ATOM 731 O O . ASP A 1 94 ? -2.909 -6.586 10.223 1.00 95.38 94 ASP A O 1
ATOM 735 N N . GLY A 1 95 ? -1.751 -4.815 9.510 1.00 91.19 95 GLY A N 1
ATOM 736 C CA . GLY A 1 95 ? -0.895 -5.574 8.608 1.00 91.19 95 GLY A CA 1
ATOM 737 C C . GLY A 1 95 ? 0.052 -4.696 7.803 1.00 91.19 95 GLY A C 1
ATOM 738 O O . GLY A 1 95 ? -0.050 -3.466 7.811 1.00 91.19 95 GLY A O 1
ATOM 739 N N . PHE A 1 96 ? 0.970 -5.341 7.083 1.00 88.12 96 PHE A N 1
ATOM 740 C CA . PHE A 1 96 ? 1.903 -4.674 6.182 1.00 88.12 96 PHE A CA 1
ATOM 741 C C . PHE A 1 96 ? 1.574 -4.958 4.720 1.00 88.12 96 PHE A C 1
ATOM 743 O O . PHE A 1 96 ? 1.345 -6.098 4.330 1.00 88.12 96 PHE A O 1
ATOM 750 N N . ILE A 1 97 ? 1.625 -3.914 3.897 1.00 86.75 97 ILE A N 1
ATOM 751 C CA . ILE A 1 97 ? 1.630 -4.028 2.440 1.00 86.75 97 ILE A CA 1
ATOM 752 C C . ILE A 1 97 ? 3.086 -3.986 1.994 1.00 86.75 97 ILE A C 1
ATOM 754 O O . ILE A 1 97 ? 3.712 -2.922 2.006 1.00 86.75 97 ILE A O 1
ATOM 758 N N . VAL A 1 98 ? 3.607 -5.143 1.598 1.00 80.81 98 VAL A N 1
ATOM 759 C CA . VAL A 1 98 ? 4.992 -5.333 1.156 1.00 80.81 98 VAL A CA 1
ATOM 760 C C . VAL A 1 98 ? 5.035 -5.713 -0.320 1.00 80.81 98 VAL A C 1
ATOM 762 O O . VAL A 1 98 ? 4.155 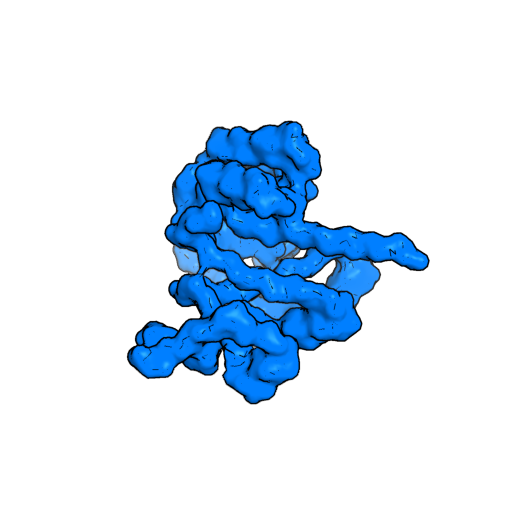-6.412 -0.809 1.00 80.81 98 VAL A O 1
ATOM 765 N N . ALA A 1 99 ? 6.056 -5.243 -1.038 1.00 75.12 99 ALA A N 1
ATOM 766 C CA . ALA A 1 99 ? 6.313 -5.650 -2.426 1.00 75.12 99 ALA A CA 1
ATOM 767 C C . ALA A 1 99 ? 7.481 -6.641 -2.542 1.00 75.12 99 ALA A C 1
ATOM 769 O O . ALA A 1 99 ? 7.578 -7.363 -3.528 1.00 75.12 99 ALA A O 1
ATOM 770 N N . ALA A 1 100 ? 8.360 -6.682 -1.537 1.00 70.69 100 ALA A N 1
ATOM 771 C CA . ALA A 1 100 ? 9.540 -7.541 -1.503 1.00 70.69 100 ALA A CA 1
ATOM 772 C C . ALA A 1 100 ? 9.633 -8.274 -0.147 1.00 70.69 100 ALA A C 1
ATOM 774 O O . ALA A 1 100 ? 10.460 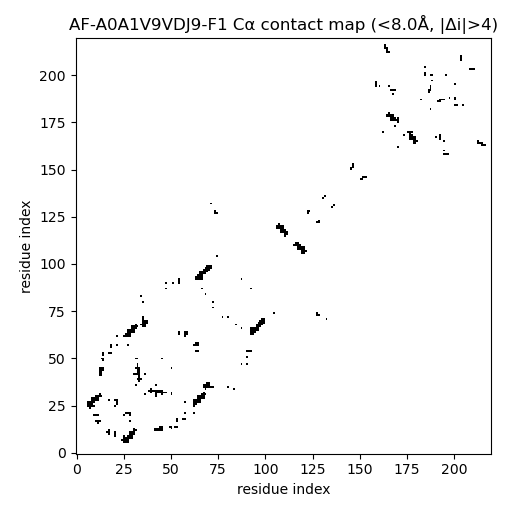-7.908 0.689 1.00 70.69 100 ALA A O 1
ATOM 775 N N . PRO A 1 101 ? 8.776 -9.285 0.110 1.00 54.75 101 PRO A N 1
ATOM 776 C CA . PRO A 1 101 ? 8.697 -9.966 1.409 1.00 54.75 101 PRO A CA 1
ATOM 777 C C . PRO A 1 101 ? 9.937 -10.805 1.779 1.00 54.75 101 PRO A C 1
ATOM 779 O O . PRO A 1 101 ? 10.066 -11.200 2.932 1.00 54.75 101 PRO A O 1
ATOM 782 N N . GLY A 1 102 ? 10.853 -11.075 0.840 1.00 55.75 102 GLY A N 1
ATOM 783 C CA . GLY A 1 102 ? 11.948 -12.040 1.013 1.00 55.75 102 GLY A CA 1
ATOM 784 C C . GLY A 1 102 ? 13.326 -11.535 0.591 1.00 55.75 102 GLY A C 1
ATOM 785 O O . GLY A 1 102 ? 14.080 -12.285 -0.022 1.00 55.75 102 GLY A O 1
ATOM 786 N N . ARG A 1 103 ? 13.674 -10.268 0.855 1.00 60.69 103 ARG A N 1
ATOM 787 C CA . ARG A 1 103 ? 15.020 -9.777 0.518 1.00 60.69 103 ARG A CA 1
ATOM 788 C C . ARG A 1 103 ? 16.052 -10.307 1.518 1.00 60.69 103 ARG A C 1
ATOM 790 O O . ARG A 1 103 ? 16.302 -9.694 2.553 1.00 60.69 103 ARG A O 1
ATOM 797 N N . PHE A 1 104 ? 16.605 -11.474 1.207 1.00 60.50 104 PHE A N 1
ATOM 798 C CA . PHE A 1 104 ? 17.711 -12.087 1.938 1.00 60.50 104 PHE A CA 1
ATOM 799 C C . PHE A 1 104 ? 19.041 -11.438 1.559 1.00 60.50 104 PHE A C 1
ATOM 801 O O . PHE A 1 104 ? 19.165 -10.813 0.507 1.00 60.50 104 PHE A O 1
ATOM 808 N N . GLU A 1 105 ? 20.046 -11.595 2.413 1.00 61.97 105 GLU A N 1
ATOM 809 C CA . GLU A 1 105 ? 21.418 -11.321 2.006 1.00 61.97 105 GLU A CA 1
ATOM 810 C C . GLU A 1 105 ? 21.838 -12.401 1.003 1.00 61.97 105 GLU A C 1
ATOM 812 O O . GLU A 1 105 ? 21.801 -13.593 1.307 1.00 61.97 105 GLU A O 1
ATOM 817 N N . TYR A 1 106 ? 22.175 -11.991 -0.217 1.00 65.12 106 TYR A N 1
ATOM 818 C CA . TYR A 1 106 ? 22.582 -12.893 -1.288 1.00 65.12 106 TYR A CA 1
ATOM 819 C C . TYR A 1 106 ? 23.831 -12.357 -1.984 1.00 65.12 106 TYR A C 1
ATOM 821 O O . TYR A 1 106 ? 24.040 -11.148 -2.092 1.00 65.12 106 TYR A O 1
ATOM 829 N N . THR A 1 107 ? 24.651 -13.272 -2.497 1.00 70.50 107 THR A N 1
ATOM 830 C CA . THR A 1 107 ? 25.718 -12.949 -3.448 1.00 70.50 107 THR A CA 1
ATOM 831 C C . THR A 1 107 ? 25.296 -13.462 -4.816 1.00 70.50 107 THR A C 1
ATOM 833 O O . THR A 1 107 ? 24.999 -14.645 -4.963 1.00 70.50 107 THR A O 1
ATOM 836 N N . LEU A 1 108 ? 25.238 -12.571 -5.805 1.00 73.88 108 LEU A N 1
ATOM 837 C CA . LEU A 1 108 ? 24.891 -12.931 -7.176 1.00 73.88 108 LEU A CA 1
ATOM 838 C C . LEU A 1 108 ? 26.135 -13.300 -7.976 1.00 73.88 108 LEU A C 1
ATOM 840 O O . LEU A 1 108 ? 27.177 -12.655 -7.856 1.00 73.88 108 LEU A O 1
ATOM 844 N N . TYR A 1 109 ? 25.978 -14.295 -8.842 1.00 80.19 109 TYR A N 1
ATOM 845 C CA . TYR A 1 109 ? 26.965 -14.670 -9.841 1.00 80.19 109 TYR A CA 1
ATOM 846 C C . TYR A 1 109 ? 26.300 -14.672 -11.219 1.00 80.19 109 TYR A C 1
ATOM 848 O O . TYR A 1 109 ? 25.236 -15.265 -11.382 1.00 80.19 109 TYR A O 1
ATOM 856 N N . ALA A 1 110 ? 26.913 -14.018 -12.204 1.00 79.81 110 ALA A N 1
ATOM 857 C CA . ALA A 1 110 ? 26.544 -14.156 -13.608 1.00 79.81 110 ALA A CA 1
ATOM 858 C C . ALA A 1 110 ? 27.294 -15.348 -14.207 1.00 79.81 110 ALA A C 1
ATOM 860 O O . ALA A 1 110 ? 28.526 -15.393 -14.152 1.00 79.81 110 ALA A O 1
ATOM 861 N N . GLY A 1 111 ? 26.552 -16.310 -14.753 1.00 82.69 111 GLY A N 1
ATOM 862 C CA . GLY A 1 111 ? 27.120 -17.434 -15.490 1.00 82.69 111 GLY A CA 1
ATOM 863 C C . GLY A 1 111 ? 27.374 -17.079 -16.948 1.00 82.69 111 GLY A C 1
ATOM 864 O O . GLY A 1 111 ? 26.551 -16.421 -17.581 1.00 82.69 111 GLY A O 1
ATOM 865 N N . ASN A 1 112 ? 28.516 -17.517 -17.470 1.00 81.12 112 ASN A N 1
ATOM 866 C CA . ASN A 1 112 ? 28.754 -17.602 -18.903 1.00 81.12 112 ASN A CA 1
ATOM 867 C C . ASN A 1 112 ? 28.614 -19.068 -19.335 1.00 81.12 112 ASN A C 1
ATOM 869 O O . ASN A 1 112 ? 29.492 -19.883 -19.046 1.00 81.12 112 ASN A O 1
ATOM 873 N N . ASP A 1 113 ? 27.527 -19.382 -20.039 1.00 79.81 113 ASP A N 1
ATOM 874 C CA . ASP A 1 113 ? 27.207 -20.744 -20.483 1.00 79.81 113 ASP A CA 1
ATOM 875 C C . ASP A 1 113 ? 28.223 -21.310 -21.493 1.00 79.81 113 ASP A C 1
ATOM 877 O O . ASP A 1 113 ? 28.394 -22.524 -21.578 1.00 79.81 113 ASP A O 1
ATOM 881 N N . GLU A 1 114 ? 28.950 -20.458 -22.224 1.00 80.56 114 GLU A N 1
ATOM 882 C CA . GLU A 1 114 ? 29.953 -20.886 -23.212 1.00 80.56 114 GLU A CA 1
ATOM 883 C C . GLU A 1 114 ? 31.268 -21.343 -22.565 1.00 80.56 114 GLU A C 1
ATOM 885 O O . GLU A 1 114 ? 32.000 -22.161 -23.126 1.00 80.56 114 GLU A O 1
ATOM 890 N N . HIS A 1 115 ? 31.593 -20.812 -21.384 1.00 80.12 115 HIS A N 1
ATOM 891 C CA . HIS A 1 115 ? 32.876 -21.057 -20.715 1.00 80.12 115 HIS A CA 1
ATOM 892 C C . HIS A 1 115 ? 32.745 -21.650 -19.307 1.00 80.12 115 HIS A C 1
ATOM 894 O O . HIS A 1 115 ? 33.759 -21.953 -18.679 1.00 80.12 115 HIS A O 1
ATOM 900 N N . GLY A 1 116 ? 31.522 -21.820 -18.798 1.00 81.25 116 GLY A N 1
ATOM 901 C CA . GLY A 1 116 ? 31.247 -22.367 -17.466 1.00 81.25 116 GLY A CA 1
ATOM 902 C C . GLY A 1 116 ? 31.778 -21.507 -16.314 1.00 81.25 116 GLY A C 1
ATOM 903 O O . GLY A 1 116 ? 31.900 -21.989 -15.189 1.00 81.25 116 GLY A O 1
ATOM 904 N N . SER A 1 117 ? 32.135 -20.248 -16.578 1.00 85.94 117 SER A N 1
ATOM 905 C CA . SER A 1 117 ? 32.671 -19.331 -15.577 1.00 85.94 117 SER A CA 1
ATOM 906 C C . SER A 1 117 ? 31.553 -18.572 -14.862 1.00 85.94 117 SER A C 1
ATOM 908 O O . SER A 1 117 ? 30.551 -18.181 -15.462 1.00 85.94 117 SER A O 1
ATOM 910 N N . LEU A 1 118 ? 31.740 -18.361 -13.557 1.00 84.19 118 LEU A N 1
ATOM 911 C CA . LEU A 1 118 ? 30.856 -17.569 -12.704 1.00 84.19 118 LEU A CA 1
ATOM 912 C C . LEU A 1 118 ? 31.563 -16.272 -12.313 1.00 84.19 118 LEU A C 1
ATOM 914 O O . LEU A 1 118 ? 32.629 -16.302 -11.697 1.00 84.19 118 LEU A O 1
ATOM 918 N N . PHE A 1 119 ? 30.952 -15.134 -12.622 1.00 81.94 119 PHE A N 1
ATOM 919 C CA . PHE A 1 119 ? 31.450 -13.816 -12.238 1.00 81.94 119 PHE A CA 1
ATOM 920 C C . PHE A 1 119 ? 30.606 -13.271 -11.100 1.00 81.94 119 PHE A C 1
ATOM 922 O O . PHE A 1 119 ? 29.397 -13.106 -11.255 1.00 81.94 119 PHE A O 1
ATOM 929 N N . ARG A 1 120 ? 31.226 -12.978 -9.954 1.00 82.31 120 ARG A N 1
ATOM 930 C CA . ARG A 1 120 ? 30.522 -12.316 -8.855 1.00 82.31 120 ARG A CA 1
ATOM 931 C C . ARG A 1 120 ? 30.052 -10.943 -9.330 1.00 82.31 120 ARG A C 1
ATOM 933 O O . ARG A 1 120 ? 30.855 -10.142 -9.796 1.00 82.31 120 ARG A O 1
ATOM 940 N N . LEU A 1 121 ? 28.761 -10.680 -9.185 1.00 74.31 121 LEU A N 1
ATOM 941 C CA . LEU A 1 121 ? 28.202 -9.359 -9.418 1.00 74.31 121 LEU A CA 1
ATOM 942 C C . LEU A 1 121 ? 28.356 -8.543 -8.137 1.00 74.31 121 LEU A C 1
ATOM 944 O O . LEU A 1 121 ? 27.824 -8.911 -7.087 1.00 74.31 121 LEU A O 1
ATOM 948 N N . GLU A 1 122 ? 29.105 -7.450 -8.223 1.00 72.25 122 GLU A N 1
ATOM 949 C CA . GLU A 1 122 ? 29.264 -6.495 -7.130 1.00 72.25 122 GLU A CA 1
ATOM 950 C C . GLU A 1 122 ? 28.296 -5.324 -7.327 1.00 72.25 122 GLU A C 1
ATOM 952 O O . GLU A 1 122 ? 28.112 -4.829 -8.440 1.00 72.25 122 GLU A O 1
ATOM 957 N N . GLU A 1 123 ? 27.632 -4.903 -6.249 1.00 67.38 123 GLU A N 1
ATOM 958 C CA . GLU A 1 123 ? 26.832 -3.679 -6.269 1.00 67.38 123 GLU A CA 1
ATOM 959 C C . GLU A 1 123 ? 27.775 -2.478 -6.237 1.00 67.38 123 GLU A C 1
ATOM 961 O O . GLU A 1 123 ? 28.640 -2.395 -5.363 1.00 67.38 123 GLU A O 1
ATOM 966 N N . GLU A 1 124 ? 27.581 -1.518 -7.141 1.00 69.06 124 GLU A N 1
ATOM 967 C CA . GLU A 1 124 ? 28.287 -0.245 -7.041 1.00 69.06 124 GLU A CA 1
AT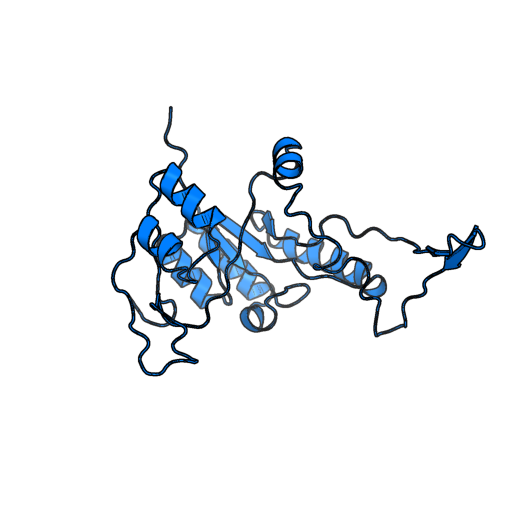OM 968 C C . GLU A 1 124 ? 27.794 0.502 -5.786 1.00 69.06 124 GLU A C 1
ATOM 970 O O . GLU A 1 124 ? 26.587 0.775 -5.657 1.00 69.06 124 GLU A O 1
ATOM 975 N N . PRO A 1 125 ? 28.690 0.835 -4.837 1.00 63.44 125 PRO A N 1
ATOM 976 C CA . PRO A 1 125 ? 28.300 1.498 -3.601 1.00 63.44 125 PRO A CA 1
ATOM 977 C C . PRO A 1 125 ? 27.564 2.817 -3.871 1.00 63.44 125 PRO A C 1
ATOM 979 O O . PRO A 1 125 ? 28.082 3.712 -4.528 1.00 63.44 125 PRO A O 1
ATOM 982 N N . GLY A 1 126 ? 26.345 2.952 -3.341 1.00 60.09 126 GLY A N 1
ATOM 983 C CA . GLY A 1 126 ? 25.523 4.164 -3.476 1.00 60.09 126 GLY A CA 1
ATOM 984 C C . GLY A 1 126 ? 24.636 4.224 -4.725 1.00 60.09 126 GLY A C 1
ATOM 985 O O . GLY A 1 126 ? 23.690 5.011 -4.736 1.00 60.09 126 GLY A O 1
ATOM 986 N N . VAL A 1 127 ? 24.873 3.369 -5.724 1.00 65.69 127 VAL A N 1
ATOM 987 C CA . VAL A 1 127 ? 24.004 3.209 -6.906 1.00 65.69 127 VAL A CA 1
ATOM 988 C C . VAL A 1 127 ? 23.104 1.979 -6.751 1.00 65.69 127 VAL A C 1
ATOM 990 O O . VAL A 1 127 ? 21.920 2.033 -7.086 1.00 65.69 127 VAL A O 1
ATOM 993 N N . GLY A 1 128 ? 23.647 0.901 -6.174 1.00 59.19 128 GLY A N 1
ATOM 994 C CA . GLY A 1 128 ? 22.971 -0.388 -6.038 1.00 59.19 128 GLY A CA 1
ATOM 995 C C . GLY A 1 128 ? 22.892 -1.159 -7.359 1.00 59.19 128 GLY A C 1
ATOM 996 O O . GLY A 1 128 ? 23.437 -0.743 -8.378 1.00 59.19 128 GLY A O 1
ATOM 997 N N . THR A 1 129 ? 22.213 -2.308 -7.349 1.00 56.03 129 THR A N 1
ATOM 998 C CA . THR A 1 129 ? 21.935 -3.099 -8.558 1.00 56.03 129 THR A CA 1
ATOM 999 C C . THR A 1 129 ? 20.448 -3.077 -8.900 1.00 56.03 129 THR A C 1
ATOM 1001 O O . THR A 1 129 ? 19.598 -3.062 -8.010 1.00 56.03 129 THR A O 1
ATOM 1004 N N . TYR A 1 130 ? 20.124 -3.090 -10.195 1.00 56.84 130 TYR A N 1
ATOM 1005 C CA . TYR A 1 130 ? 18.746 -3.148 -10.697 1.00 56.84 130 TYR A CA 1
ATOM 1006 C C . TYR A 1 130 ? 18.214 -4.582 -10.845 1.00 56.84 130 TYR A C 1
ATOM 1008 O O . TYR A 1 130 ? 17.123 -4.763 -11.376 1.00 56.84 130 TYR A O 1
ATOM 1016 N N . ILE A 1 131 ? 18.962 -5.595 -10.410 1.00 57.16 131 ILE A N 1
ATOM 1017 C CA . ILE A 1 131 ? 18.588 -7.009 -10.548 1.00 57.16 131 ILE A CA 1
ATOM 1018 C C . ILE A 1 131 ? 17.494 -7.367 -9.527 1.00 57.16 131 ILE A C 1
ATOM 1020 O O . ILE A 1 131 ? 17.568 -6.952 -8.371 1.00 57.16 131 ILE A O 1
ATOM 1024 N N . PHE A 1 132 ? 16.494 -8.144 -9.956 1.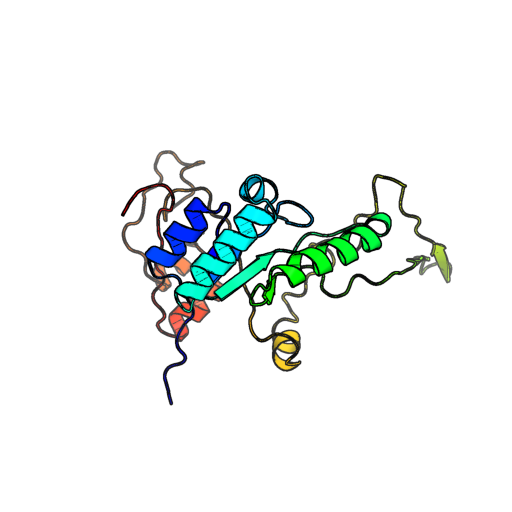00 57.75 132 PHE A N 1
ATOM 1025 C CA . PHE A 1 132 ? 15.268 -8.472 -9.207 1.00 57.75 132 PHE A CA 1
ATOM 1026 C C . PHE A 1 132 ? 14.336 -7.275 -8.974 1.00 57.75 132 PHE A C 1
ATOM 1028 O O . PHE A 1 132 ? 13.603 -7.212 -7.985 1.00 57.75 132 PHE A O 1
ATOM 1035 N N . ASN A 1 133 ? 14.330 -6.309 -9.896 1.00 56.88 133 ASN A N 1
ATOM 1036 C CA . ASN A 1 133 ? 13.326 -5.249 -9.866 1.00 56.88 133 ASN A CA 1
ATOM 1037 C C . ASN A 1 133 ? 11.937 -5.796 -10.270 1.00 56.88 133 ASN A C 1
ATOM 1039 O O . ASN A 1 133 ? 11.794 -6.943 -10.690 1.00 56.88 133 ASN A O 1
ATOM 1043 N N . SER A 1 134 ? 10.886 -4.975 -10.181 1.00 52.59 134 SER A N 1
ATOM 1044 C CA . SER A 1 134 ? 9.513 -5.386 -10.528 1.00 52.59 134 SER A CA 1
ATOM 1045 C C . SER A 1 134 ? 9.343 -5.945 -11.952 1.00 52.59 134 SER A C 1
ATOM 1047 O O . SER A 1 134 ? 8.377 -6.655 -12.201 1.00 52.59 134 SER A O 1
ATOM 1049 N N . LYS A 1 135 ? 10.240 -5.611 -12.892 1.00 51.72 135 LYS A N 1
ATOM 1050 C CA . LYS A 1 135 ? 10.268 -6.196 -14.242 1.00 51.72 135 LYS A CA 1
ATOM 1051 C C . LYS A 1 135 ? 10.841 -7.611 -14.251 1.00 51.72 135 LYS A C 1
ATOM 1053 O O . LYS A 1 135 ? 10.399 -8.417 -15.059 1.00 51.72 135 LYS A O 1
ATOM 1058 N N . ASP A 1 136 ? 11.784 -7.899 -13.360 1.00 57.72 136 ASP A N 1
ATOM 1059 C CA . ASP A 1 136 ? 12.455 -9.197 -13.274 1.00 57.72 136 ASP A CA 1
ATOM 1060 C C . ASP A 1 136 ? 11.624 -10.189 -12.443 1.00 57.72 136 ASP A C 1
ATOM 1062 O O . ASP A 1 136 ? 11.558 -11.369 -12.767 1.00 57.72 136 ASP A O 1
ATOM 1066 N N . MET A 1 137 ? 10.945 -9.714 -11.390 1.00 60.62 137 MET A N 1
ATOM 1067 C CA . MET A 1 137 ? 10.125 -10.543 -10.494 1.00 60.62 137 MET A CA 1
ATOM 1068 C C . MET A 1 137 ? 8.634 -10.539 -10.860 1.00 60.62 137 MET A C 1
ATOM 1070 O O . MET A 1 137 ? 7.778 -10.398 -9.984 1.00 60.62 137 MET A O 1
ATOM 1074 N N . ASN A 1 138 ? 8.289 -10.650 -12.144 1.00 62.75 138 ASN A N 1
ATOM 1075 C CA . ASN A 1 138 ? 6.884 -10.726 -12.544 1.00 62.75 138 ASN A CA 1
ATOM 1076 C C . ASN A 1 138 ? 6.244 -12.031 -12.031 1.00 62.75 138 ASN A C 1
ATOM 1078 O O . ASN A 1 138 ? 6.336 -13.073 -12.670 1.00 62.75 138 ASN A O 1
ATOM 1082 N N . LEU A 1 139 ? 5.575 -11.955 -10.879 1.00 68.19 139 LEU A N 1
ATOM 1083 C CA . LEU A 1 139 ? 4.879 -13.082 -10.254 1.00 68.19 139 LEU A CA 1
ATOM 1084 C C . LEU A 1 139 ? 3.395 -13.163 -10.640 1.00 68.19 139 LEU A C 1
ATOM 1086 O O . LEU A 1 139 ? 2.652 -13.931 -10.032 1.00 68.19 139 LEU A O 1
ATOM 1090 N N . ALA A 1 140 ? 2.938 -12.394 -11.636 1.00 67.12 140 ALA A N 1
ATOM 1091 C CA . ALA A 1 140 ? 1.528 -12.382 -12.027 1.00 67.12 140 ALA A CA 1
ATOM 1092 C C . ALA A 1 140 ? 1.026 -13.778 -12.441 1.00 67.12 140 ALA A C 1
ATOM 1094 O O . ALA A 1 140 ? -0.087 -14.162 -12.088 1.00 67.12 140 ALA A O 1
ATOM 1095 N N . SER A 1 141 ? 1.864 -14.576 -13.112 1.00 71.56 141 SER A N 1
ATOM 1096 C CA . SER A 1 141 ? 1.551 -15.964 -13.485 1.00 71.56 141 SER A CA 1
ATOM 1097 C C . SER A 1 141 ? 1.427 -16.919 -12.292 1.00 71.56 141 SER A C 1
ATOM 1099 O O . SER A 1 141 ? 0.771 -17.948 -12.414 1.00 71.56 141 SER A O 1
ATOM 1101 N N . HIS A 1 142 ? 2.010 -16.577 -11.140 1.00 75.38 142 HIS A N 1
ATOM 1102 C CA . HIS A 1 142 ? 2.049 -17.420 -9.938 1.00 75.38 142 HIS A CA 1
ATOM 1103 C C . HIS A 1 142 ? 1.031 -16.999 -8.873 1.00 75.38 142 HIS A C 1
ATOM 1105 O O . HIS A 1 142 ? 1.032 -17.537 -7.769 1.00 75.38 142 HIS A O 1
ATOM 1111 N N . ILE A 1 143 ? 0.129 -16.061 -9.186 1.00 71.81 143 ILE A N 1
ATOM 1112 C CA . ILE A 1 143 ? -0.907 -15.583 -8.257 1.00 71.81 143 ILE A CA 1
ATOM 1113 C C . ILE A 1 143 ? -1.694 -16.743 -7.636 1.00 71.81 143 ILE A C 1
ATOM 1115 O O . ILE A 1 143 ? -1.941 -16.737 -6.430 1.00 71.81 143 ILE A O 1
ATOM 1119 N N . LYS A 1 144 ? -2.051 -17.757 -8.435 1.00 71.12 144 LYS A N 1
ATOM 1120 C CA . LYS A 1 144 ? -2.783 -18.926 -7.938 1.00 71.12 144 LYS A CA 1
ATOM 1121 C C . LYS A 1 144 ? -1.972 -19.709 -6.901 1.00 71.12 144 LYS A C 1
ATOM 1123 O O . LYS A 1 144 ? -2.496 -20.010 -5.839 1.00 71.12 144 LYS A O 1
ATOM 1128 N N . GLU A 1 145 ? -0.703 -19.991 -7.183 1.00 75.88 145 GLU A N 1
ATOM 1129 C CA . GLU A 1 145 ? 0.195 -20.711 -6.266 1.00 75.88 145 GLU A CA 1
ATOM 1130 C C . GLU A 1 145 ? 0.416 -19.932 -4.963 1.00 75.88 145 GLU A C 1
ATOM 1132 O O . GLU A 1 145 ? 0.411 -20.509 -3.878 1.00 75.88 145 GLU A O 1
ATOM 1137 N N . ILE A 1 146 ? 0.554 -18.607 -5.060 1.00 72.62 146 ILE A N 1
ATOM 1138 C CA . ILE A 1 146 ? 0.700 -17.718 -3.905 1.00 72.62 146 ILE A CA 1
ATOM 1139 C C . ILE A 1 146 ? -0.546 -17.787 -3.014 1.00 72.62 146 ILE A C 1
ATOM 1141 O O . ILE A 1 146 ? -0.411 -17.932 -1.800 1.00 72.62 146 ILE A O 1
ATOM 1145 N N . LEU A 1 147 ? -1.748 -17.725 -3.594 1.00 70.50 147 LEU A N 1
ATOM 1146 C CA . LEU A 1 147 ? -3.001 -17.864 -2.844 1.00 70.50 147 LEU A CA 1
ATOM 1147 C C . LEU A 1 147 ? -3.146 -19.268 -2.236 1.00 70.50 147 LEU A C 1
ATOM 1149 O O . LEU A 1 147 ? -3.459 -19.394 -1.054 1.00 70.50 147 LEU A O 1
ATOM 1153 N N . ASP A 1 148 ? -2.863 -20.316 -3.014 1.00 76.69 148 ASP A N 1
ATOM 1154 C CA . ASP A 1 148 ? -2.967 -21.712 -2.573 1.00 76.69 148 ASP A CA 1
ATOM 1155 C C . ASP A 1 148 ? -1.968 -22.051 -1.450 1.00 76.69 148 ASP A C 1
ATOM 1157 O O . ASP A 1 148 ? -2.222 -22.950 -0.650 1.00 76.69 148 ASP A O 1
ATOM 1161 N N . SER A 1 149 ? -0.847 -21.323 -1.355 1.00 82.56 149 SER A N 1
ATOM 1162 C CA . SER A 1 149 ? 0.148 -21.502 -0.287 1.00 82.56 149 SER A CA 1
ATOM 1163 C C . SER A 1 149 ? -0.384 -21.175 1.113 1.00 82.56 149 SER A C 1
ATOM 1165 O O . SER A 1 149 ? 0.203 -21.601 2.107 1.00 82.56 149 SER A O 1
ATOM 1167 N N . GLY A 1 150 ? -1.460 -20.383 1.207 1.00 73.50 150 GLY A N 1
ATOM 1168 C CA . GLY A 1 150 ? -1.998 -19.881 2.472 1.00 73.50 150 GLY A CA 1
ATOM 1169 C C . GLY A 1 150 ? -1.109 -18.847 3.176 1.00 73.50 150 GLY A C 1
ATOM 1170 O O . GLY A 1 150 ? -1.423 -18.440 4.290 1.00 73.50 150 GLY A O 1
ATOM 1171 N N . ALA A 1 151 ? -0.008 -18.408 2.554 1.00 58.97 151 ALA A N 1
ATOM 1172 C CA . ALA A 1 151 ? 0.896 -17.410 3.127 1.00 58.97 151 ALA A CA 1
ATOM 1173 C C . ALA A 1 151 ? 0.346 -15.973 3.057 1.00 58.97 151 ALA A C 1
ATOM 1175 O O . ALA A 1 151 ? 0.847 -15.090 3.754 1.00 58.97 151 ALA A O 1
ATOM 1176 N N . VAL A 1 152 ? -0.654 -15.724 2.205 1.00 58.91 152 VAL A N 1
ATOM 1177 C CA . VAL A 1 152 ? -1.321 -14.425 2.064 1.00 58.91 152 VAL A CA 1
ATOM 1178 C C . VAL A 1 152 ? -2.835 -14.599 2.102 1.00 58.91 152 VAL A C 1
ATOM 1180 O O . VAL A 1 152 ? -3.385 -15.457 1.418 1.00 58.91 152 VAL A O 1
ATOM 1183 N N . ASP A 1 153 ? -3.519 -13.748 2.866 1.00 59.53 153 ASP A N 1
ATOM 1184 C CA . ASP A 1 153 ? -4.985 -13.775 2.970 1.00 59.53 153 ASP A CA 1
ATOM 1185 C C . ASP A 1 153 ? -5.678 -13.011 1.833 1.00 59.53 153 ASP A C 1
ATOM 1187 O O . ASP A 1 153 ? -6.866 -13.197 1.568 1.00 59.53 153 ASP A O 1
ATOM 1191 N N . SER A 1 154 ? -4.961 -12.089 1.183 1.00 62.31 154 SER A N 1
ATOM 1192 C CA . SER A 1 154 ? -5.516 -11.235 0.133 1.00 62.31 154 SER A CA 1
ATOM 1193 C C . SER A 1 154 ? -4.438 -10.682 -0.798 1.00 62.31 154 SER A C 1
ATOM 1195 O O . SER A 1 154 ? -3.281 -10.507 -0.413 1.00 62.31 154 SER A O 1
ATOM 1197 N N . LEU A 1 155 ? -4.836 -10.377 -2.035 1.00 58.75 155 LEU A N 1
ATOM 1198 C CA . LEU A 1 155 ? -4.011 -9.689 -3.023 1.00 58.75 155 LEU A CA 1
ATOM 1199 C C . LEU A 1 155 ? -4.637 -8.342 -3.363 1.00 58.75 155 LEU A C 1
ATOM 1201 O O . LEU A 1 155 ? -5.841 -8.236 -3.596 1.00 58.75 155 LEU A O 1
ATOM 1205 N N . LYS A 1 156 ? -3.797 -7.312 -3.433 1.00 66.06 156 LYS A N 1
ATOM 1206 C CA . LYS A 1 156 ? -4.197 -5.973 -3.854 1.00 66.06 156 LYS A CA 1
ATOM 1207 C C . LYS A 1 156 ? -3.663 -5.691 -5.254 1.00 66.06 156 LYS A C 1
ATOM 1209 O O . LYS A 1 156 ? -2.451 -5.628 -5.448 1.00 66.06 156 LYS A O 1
ATOM 1214 N N . ILE A 1 157 ? -4.567 -5.436 -6.194 1.00 59.72 157 ILE A N 1
ATOM 1215 C CA . ILE A 1 157 ? -4.243 -4.962 -7.545 1.00 59.72 157 ILE A CA 1
ATOM 1216 C C . ILE A 1 157 ? -4.485 -3.447 -7.576 1.00 59.72 157 ILE A C 1
ATOM 1218 O O . ILE A 1 157 ? -5.576 -2.982 -7.256 1.00 59.72 157 ILE A O 1
ATOM 1222 N N . GLU A 1 158 ? -3.456 -2.654 -7.892 1.00 53.94 158 GLU A N 1
ATOM 1223 C CA . GLU A 1 158 ? -3.525 -1.184 -7.869 1.00 53.94 158 GLU A CA 1
ATOM 1224 C C . GLU A 1 158 ? -3.488 -0.600 -9.288 1.00 53.94 158 GLU A C 1
ATOM 1226 O O . GLU A 1 158 ? -2.501 -0.753 -10.004 1.00 53.94 158 GLU A O 1
ATOM 1231 N N . GLY A 1 159 ? -4.538 0.134 -9.663 1.00 50.97 159 GLY A N 1
ATOM 1232 C CA . GLY A 1 159 ? -4.546 1.014 -10.833 1.00 50.97 159 GLY A CA 1
ATOM 1233 C C . GLY A 1 159 ? -4.078 2.431 -10.478 1.00 50.97 159 GLY A C 1
ATOM 1234 O O . GLY A 1 159 ? -4.270 2.901 -9.356 1.00 50.97 159 GLY A O 1
ATOM 1235 N N . ARG A 1 160 ? -3.464 3.144 -11.431 1.00 56.06 160 ARG A N 1
ATOM 1236 C CA . ARG A 1 160 ? -3.094 4.564 -11.280 1.00 56.06 160 ARG A CA 1
ATOM 1237 C C . ARG A 1 160 ? -3.812 5.412 -12.321 1.00 56.06 160 ARG A C 1
ATOM 1239 O O . ARG A 1 160 ? -3.356 5.501 -13.456 1.00 56.06 160 ARG A O 1
ATOM 1246 N N . THR A 1 161 ? -4.854 6.116 -11.895 1.00 56.34 161 THR A N 1
ATOM 1247 C CA . THR A 1 161 ? -5.582 7.072 -12.741 1.00 56.34 161 THR A CA 1
ATOM 1248 C C . THR A 1 161 ? -5.314 8.492 -12.243 1.00 56.34 161 THR A C 1
ATOM 1250 O O . THR A 1 161 ? -5.434 8.774 -11.053 1.00 56.34 161 THR A O 1
ATOM 1253 N N . LYS A 1 162 ? -4.869 9.386 -13.138 1.00 64.94 162 LYS A N 1
ATOM 1254 C CA . LYS A 1 162 ? -4.520 10.791 -12.822 1.00 64.94 162 LYS A CA 1
ATOM 1255 C C . LYS A 1 162 ? -5.657 11.784 -13.094 1.00 64.94 162 LYS A C 1
ATOM 1257 O O . LYS A 1 162 ? -5.448 12.987 -12.982 1.00 64.94 162 LYS A O 1
ATOM 1262 N N . VAL A 1 163 ? -6.821 11.289 -13.492 1.00 70.81 163 VAL A N 1
ATOM 1263 C CA . VAL A 1 163 ? -7.962 12.096 -13.932 1.00 70.81 163 VAL A CA 1
ATOM 1264 C C . VAL A 1 163 ? -9.097 11.990 -12.913 1.00 70.81 163 VAL A C 1
ATOM 1266 O O . VAL A 1 163 ? -9.172 11.021 -12.160 1.00 70.81 163 VAL A O 1
ATOM 1269 N N . ASN A 1 164 ? -9.956 13.005 -12.842 1.00 75.38 164 ASN A N 1
ATOM 1270 C CA . ASN A 1 164 ? -11.004 13.173 -11.820 1.00 75.38 164 ASN A CA 1
ATOM 1271 C C . ASN A 1 164 ? -12.285 12.352 -12.092 1.00 75.38 164 ASN A C 1
ATOM 1273 O O . ASN A 1 164 ? -13.387 12.742 -11.692 1.00 75.38 164 ASN A O 1
ATOM 1277 N N . GLY A 1 165 ? -12.161 11.237 -12.806 1.00 79.00 165 GLY A N 1
ATOM 1278 C CA . GLY A 1 165 ? -13.272 10.353 -13.127 1.00 79.00 165 GLY A CA 1
ATOM 1279 C C . GLY A 1 165 ? -12.947 9.394 -14.259 1.00 79.00 165 GLY A C 1
ATOM 1280 O O . GLY A 1 165 ? -11.792 9.219 -14.644 1.00 79.00 165 GLY A O 1
ATOM 1281 N N . VAL A 1 166 ? -13.997 8.775 -14.780 1.00 84.12 166 VAL A N 1
ATOM 1282 C CA . VAL A 1 166 ? -13.929 7.877 -15.928 1.00 84.12 166 VAL A CA 1
ATOM 1283 C C . VAL A 1 166 ? -14.180 8.673 -17.202 1.00 84.12 166 VAL A C 1
ATOM 1285 O O . VAL A 1 166 ? -15.120 9.461 -17.250 1.00 84.12 166 VAL A O 1
ATOM 1288 N N . TYR A 1 167 ? -13.357 8.462 -18.223 1.00 87.06 167 TYR A N 1
ATOM 1289 C CA . TYR A 1 167 ? -13.486 9.106 -19.528 1.00 87.06 167 TYR A CA 1
ATOM 1290 C C . TYR A 1 167 ? -13.468 8.052 -20.633 1.00 87.06 167 TYR A C 1
ATOM 1292 O O . TYR A 1 167 ? -12.869 6.990 -20.457 1.00 87.06 167 TYR A O 1
ATOM 1300 N N . ASP A 1 168 ? -14.101 8.362 -21.762 1.00 87.94 168 ASP A N 1
ATOM 1301 C CA . ASP A 1 168 ? -14.066 7.534 -22.975 1.00 87.94 168 ASP A CA 1
ATOM 1302 C C . ASP A 1 168 ? -12.649 7.410 -23.569 1.00 87.94 168 ASP A C 1
ATOM 1304 O O . ASP A 1 168 ? -12.280 6.386 -24.136 1.00 87.94 168 ASP A O 1
ATOM 1308 N N . LYS A 1 169 ? -11.826 8.447 -23.396 1.00 87.69 169 LYS A N 1
ATOM 1309 C CA . LYS A 1 169 ? -10.4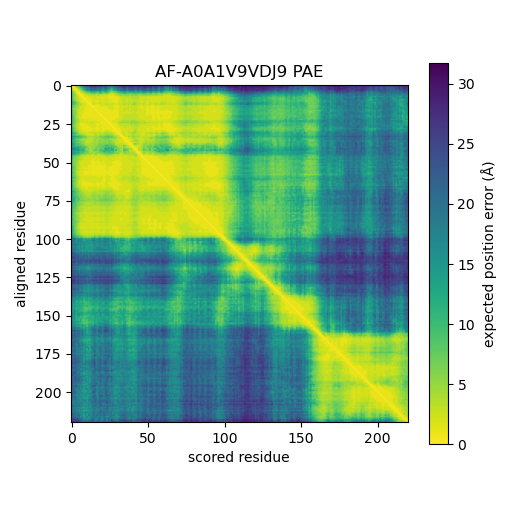17 8.508 -23.796 1.00 87.69 169 LYS A CA 1
ATOM 1310 C C . LYS A 1 169 ? -9.626 9.405 -22.840 1.00 87.69 169 LYS A C 1
ATOM 1312 O O . LYS A 1 169 ? -10.199 10.094 -22.008 1.00 87.69 169 LYS A O 1
ATOM 1317 N N . ASP A 1 170 ? -8.295 9.388 -22.926 1.00 84.50 170 ASP A N 1
ATOM 1318 C CA . ASP A 1 170 ? -7.426 10.146 -22.008 1.00 84.50 170 ASP A CA 1
ATOM 1319 C C . ASP A 1 170 ? -7.627 11.674 -22.165 1.00 84.50 170 ASP A C 1
ATOM 1321 O O . ASP A 1 170 ? -7.170 12.238 -23.166 1.00 84.50 170 ASP A O 1
ATOM 1325 N N . PRO A 1 171 ? -8.242 12.375 -21.189 1.00 86.81 171 PRO A N 1
ATOM 1326 C CA . PRO A 1 171 ? -8.533 13.805 -21.302 1.00 86.81 171 PRO A CA 1
ATOM 1327 C C . PRO A 1 171 ? -7.276 14.682 -21.267 1.00 86.81 171 PRO A C 1
ATOM 1329 O O . PRO A 1 171 ? -7.333 15.854 -21.623 1.00 86.81 171 PRO A O 1
ATOM 1332 N N . MET A 1 172 ? -6.120 14.136 -20.871 1.00 84.69 172 MET A N 1
ATOM 1333 C CA . MET A 1 172 ? -4.846 14.858 -20.947 1.00 84.69 172 MET A CA 1
ATOM 1334 C C . MET A 1 172 ? -4.258 14.854 -22.363 1.00 84.69 172 MET A C 1
ATOM 1336 O O . MET A 1 172 ? -3.339 15.621 -22.644 1.00 84.69 172 MET A O 1
ATOM 1340 N N . LYS A 1 173 ? -4.747 13.973 -23.244 1.00 87.69 173 LYS A N 1
ATOM 1341 C CA . LYS A 1 173 ? -4.291 13.841 -24.636 1.00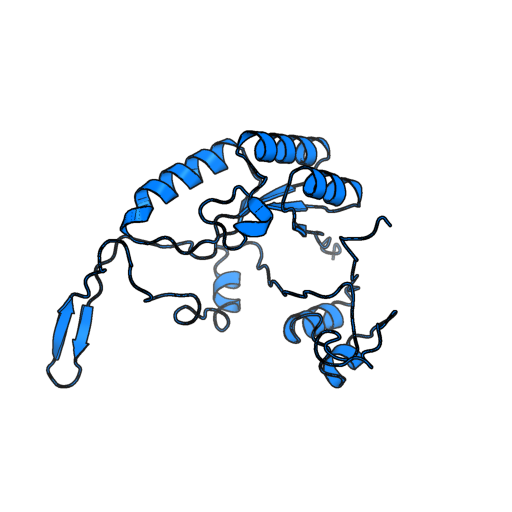 87.69 173 LYS A CA 1
ATOM 1342 C C . LYS A 1 173 ? -5.321 14.337 -25.640 1.00 87.69 173 LYS A C 1
ATOM 1344 O O . LYS A 1 173 ? -4.940 14.827 -26.698 1.00 87.69 173 LYS A O 1
ATOM 1349 N N . PHE A 1 174 ? -6.601 14.201 -25.313 1.00 89.81 174 PHE A N 1
ATOM 1350 C CA . PHE A 1 174 ? -7.709 14.493 -26.208 1.00 89.81 174 PHE A CA 1
ATOM 1351 C C . PHE A 1 174 ? -8.632 15.525 -25.565 1.00 89.81 174 PHE A C 1
ATOM 1353 O O . PHE A 1 174 ? -9.273 15.255 -24.553 1.00 89.81 174 PHE A O 1
ATOM 1360 N N . ALA A 1 175 ? -8.697 16.717 -26.158 1.00 91.31 175 ALA A N 1
ATOM 1361 C CA . ALA A 1 175 ? -9.525 17.810 -25.649 1.00 91.31 175 ALA A CA 1
ATOM 1362 C C . ALA A 1 175 ? -11.035 17.536 -25.781 1.00 91.31 175 ALA A C 1
ATOM 1364 O O . ALA A 1 175 ? -11.831 18.157 -25.086 1.00 91.31 175 ALA A O 1
ATOM 1365 N N . ASP A 1 176 ? -11.422 16.606 -26.658 1.00 94.12 176 ASP A N 1
ATOM 1366 C CA . ASP A 1 176 ? -12.795 16.143 -26.874 1.00 94.12 176 ASP A CA 1
ATOM 1367 C C . ASP A 1 176 ? -13.160 14.918 -26.012 1.00 94.12 176 ASP A C 1
ATOM 1369 O O . ASP A 1 176 ? -14.174 14.271 -26.267 1.00 94.12 176 ASP A O 1
ATOM 1373 N N . ALA A 1 177 ? -12.338 14.566 -25.017 1.00 90.62 177 ALA A N 1
ATOM 1374 C CA . ALA A 1 177 ? -12.645 13.485 -24.089 1.00 90.62 177 ALA A CA 1
ATOM 1375 C C . ALA A 1 177 ? -13.919 13.783 -23.286 1.00 90.62 177 ALA A C 1
ATOM 1377 O O . ALA A 1 177 ? -14.079 14.855 -22.696 1.00 90.62 177 ALA A O 1
ATOM 1378 N N . VAL A 1 178 ? -14.808 12.797 -23.219 1.00 89.88 178 VAL A N 1
ATOM 1379 C CA . VAL A 1 178 ? -16.106 12.893 -22.556 1.00 89.88 178 VAL A CA 1
ATOM 1380 C C . VAL A 1 178 ? -16.056 12.130 -21.239 1.00 89.88 178 VAL A C 1
ATOM 1382 O O . VAL A 1 178 ? -15.733 10.941 -21.196 1.00 89.88 178 VAL A O 1
ATOM 1385 N N . LYS A 1 179 ? -16.398 12.818 -20.145 1.00 88.81 179 LYS A N 1
ATOM 1386 C CA . LYS A 1 179 ? -16.536 12.194 -18.825 1.00 88.81 179 LYS A CA 1
ATOM 1387 C C . LYS A 1 179 ? -17.782 11.310 -18.814 1.00 88.81 179 LYS A C 1
ATOM 1389 O O . LYS A 1 179 ? -18.865 11.756 -19.185 1.00 88.81 179 LYS A O 1
ATOM 1394 N N . LEU A 1 180 ? -17.629 10.063 -18.388 1.00 86.12 180 LEU A N 1
ATOM 1395 C CA . LEU A 1 180 ? -18.712 9.090 -18.309 1.00 86.12 180 LEU A CA 1
ATOM 1396 C C . LEU A 1 180 ? -19.307 9.095 -16.896 1.00 86.12 180 LEU A C 1
ATOM 1398 O O . LEU A 1 180 ? -18.616 8.792 -15.926 1.00 86.12 180 LEU A O 1
ATOM 1402 N N . GLU A 1 181 ? -20.597 9.415 -16.795 1.00 82.88 181 GLU A N 1
ATOM 1403 C CA . GLU A 1 181 ? -21.363 9.376 -15.537 1.00 82.88 181 GLU A CA 1
ATOM 1404 C C . GLU A 1 181 ? -21.665 7.936 -15.092 1.00 82.88 181 GLU A C 1
ATOM 1406 O O . GLU A 1 181 ? -21.659 7.625 -13.907 1.00 82.88 181 GLU A O 1
ATOM 1411 N N . ASN A 1 182 ? -21.919 7.042 -16.053 1.00 81.56 182 ASN A N 1
ATOM 1412 C CA . ASN A 1 182 ? -22.222 5.635 -15.809 1.00 81.56 182 ASN A CA 1
ATOM 1413 C C . ASN A 1 182 ? -21.478 4.754 -16.814 1.00 81.56 182 ASN A C 1
ATOM 1415 O O . ASN A 1 182 ? -21.388 5.087 -17.999 1.00 81.56 182 ASN A O 1
ATOM 1419 N N . LEU A 1 183 ? -20.985 3.609 -16.342 1.00 84.25 183 LEU A N 1
ATOM 1420 C CA . LEU A 1 183 ? -20.253 2.641 -17.152 1.00 84.25 183 LEU A CA 1
ATOM 1421 C C . LEU A 1 183 ? -20.660 1.214 -16.767 1.00 84.25 183 LEU A C 1
ATOM 1423 O O . LEU A 1 183 ? -20.701 0.871 -15.587 1.00 84.25 183 LEU A O 1
ATOM 1427 N N . THR A 1 184 ? -20.966 0.389 -17.767 1.00 86.25 184 THR A N 1
ATOM 1428 C CA . THR A 1 184 ? -21.252 -1.044 -17.598 1.00 86.25 184 THR A CA 1
ATOM 1429 C C . THR A 1 184 ? -19.968 -1.861 -17.753 1.00 86.25 184 THR A C 1
ATOM 1431 O O . THR A 1 184 ? -19.040 -1.413 -18.423 1.00 86.25 184 THR A O 1
ATOM 1434 N N . TYR A 1 185 ? -19.901 -3.065 -17.166 1.00 84.19 185 TYR A N 1
ATOM 1435 C CA . TYR A 1 185 ? -18.721 -3.935 -17.316 1.00 84.19 185 TYR A CA 1
ATOM 1436 C C . TYR A 1 185 ? -18.432 -4.260 -18.782 1.00 84.19 185 TYR A C 1
ATOM 1438 O O . TYR A 1 185 ? -17.283 -4.198 -19.201 1.00 84.19 185 TYR A O 1
ATOM 1446 N N . ASP A 1 186 ? -19.477 -4.567 -19.556 1.00 87.06 186 ASP A N 1
ATOM 1447 C CA . ASP A 1 186 ? -19.345 -4.929 -20.970 1.00 87.06 186 ASP A CA 1
ATOM 1448 C C . ASP A 1 186 ? -18.771 -3.772 -21.778 1.00 87.06 186 ASP A C 1
ATOM 1450 O O . ASP A 1 186 ? -17.760 -3.937 -22.450 1.00 87.06 186 ASP A O 1
ATOM 1454 N N . ARG A 1 187 ? -19.329 -2.570 -21.602 1.00 85.25 187 ARG A N 1
ATOM 1455 C CA . ARG A 1 187 ? -18.816 -1.371 -22.261 1.00 85.25 187 ARG A CA 1
ATOM 1456 C C . ARG A 1 187 ? -17.387 -1.049 -21.833 1.00 85.25 187 ARG A C 1
ATOM 1458 O O . ARG A 1 187 ? -16.589 -0.645 -22.663 1.00 85.25 187 ARG A O 1
ATOM 1465 N N . ALA A 1 188 ? -17.048 -1.220 -20.554 1.00 84.81 188 ALA A N 1
ATOM 1466 C CA . ALA A 1 188 ? -15.687 -0.974 -20.083 1.00 84.81 188 ALA A CA 1
ATOM 1467 C C . ALA A 1 188 ? -14.658 -1.868 -20.798 1.00 84.81 188 ALA A C 1
ATOM 1469 O O . ALA A 1 188 ? -13.583 -1.384 -21.145 1.00 84.81 188 ALA A O 1
ATOM 1470 N N . LEU A 1 189 ? -15.011 -3.138 -21.030 1.00 84.62 189 LEU A N 1
ATOM 1471 C CA . LEU A 1 189 ? -14.171 -4.118 -21.720 1.00 84.62 189 LEU A CA 1
ATOM 1472 C C . LEU A 1 189 ? -14.139 -3.891 -23.239 1.00 84.62 189 LEU A C 1
ATOM 1474 O O . LEU A 1 189 ? -13.060 -3.891 -23.823 1.00 84.62 189 LEU A O 1
ATOM 1478 N N . GLU A 1 190 ? -15.297 -3.674 -23.871 1.00 87.44 190 GLU A N 1
ATOM 1479 C CA . GLU A 1 190 ? -15.422 -3.455 -25.322 1.00 87.44 190 GLU A CA 1
ATOM 1480 C C . GLU A 1 190 ? -14.742 -2.158 -25.773 1.00 87.44 190 GLU A C 1
ATOM 1482 O O . GLU A 1 190 ? -13.976 -2.159 -26.736 1.00 87.44 190 GLU A O 1
ATOM 1487 N N . ASP A 1 191 ? -14.972 -1.061 -25.048 1.00 85.44 191 ASP A N 1
ATOM 1488 C CA . ASP A 1 191 ? -14.400 0.253 -25.364 1.00 85.44 191 ASP A CA 1
ATOM 1489 C C . ASP A 1 191 ? -12.950 0.393 -24.834 1.00 85.44 191 ASP A C 1
ATOM 1491 O O . ASP A 1 191 ? -12.340 1.456 -24.966 1.00 85.44 191 ASP A O 1
ATOM 1495 N N . HIS A 1 192 ? -12.380 -0.656 -24.219 1.00 82.25 192 HIS A N 1
ATOM 1496 C CA . HIS A 1 192 ? -11.046 -0.666 -23.595 1.00 82.25 192 HIS A CA 1
ATOM 1497 C C . HIS A 1 192 ? -10.798 0.527 -22.650 1.00 82.25 192 HIS A C 1
ATOM 1499 O O . HIS A 1 192 ? -9.739 1.175 -22.654 1.00 82.25 192 HIS A O 1
ATOM 1505 N N . ILE A 1 193 ? -11.801 0.836 -21.829 1.00 81.56 193 ILE A N 1
ATOM 1506 C CA . ILE A 1 193 ? -11.808 1.992 -20.935 1.00 81.56 193 ILE A CA 1
ATOM 1507 C C . ILE A 1 193 ? -10.820 1.763 -19.788 1.00 81.56 193 ILE A C 1
ATOM 1509 O O . ILE A 1 193 ? -11.009 0.905 -18.926 1.00 81.56 193 ILE A O 1
ATOM 1513 N N . LYS A 1 194 ? -9.772 2.593 -19.723 1.00 74.62 194 LYS A N 1
ATOM 1514 C CA . LYS A 1 194 ? -8.652 2.456 -18.770 1.00 74.62 194 LYS A CA 1
ATOM 1515 C C . LYS A 1 194 ? -8.975 2.949 -17.356 1.00 74.62 194 LYS A C 1
ATOM 1517 O O . LYS A 1 194 ? -8.303 3.834 -16.825 1.00 74.62 194 LYS A O 1
ATOM 1522 N N . VAL A 1 195 ? -10.008 2.387 -16.740 1.00 69.56 195 VAL A N 1
ATOM 1523 C CA . VAL A 1 195 ? -10.403 2.690 -15.351 1.00 69.56 195 VAL A CA 1
ATOM 1524 C C . VAL A 1 195 ? -9.781 1.712 -14.368 1.00 69.56 195 VAL A C 1
ATOM 1526 O O . VAL A 1 195 ? -9.394 2.101 -13.267 1.00 69.56 195 VAL A O 1
ATOM 1529 N N . MET A 1 196 ? -9.676 0.450 -14.773 1.00 72.69 196 MET A N 1
ATOM 1530 C CA . MET A 1 196 ? -9.191 -0.672 -13.980 1.00 72.69 196 MET A CA 1
ATOM 1531 C C . MET A 1 196 ? -8.595 -1.719 -14.928 1.00 72.69 196 MET A C 1
ATOM 1533 O O . MET A 1 196 ? -8.820 -1.645 -16.130 1.00 72.69 196 MET A O 1
ATOM 1537 N N . ASP A 1 197 ? -7.821 -2.664 -14.398 1.00 75.69 197 ASP A N 1
ATOM 1538 C CA . ASP A 1 197 ? -7.361 -3.829 -15.159 1.00 75.69 197 ASP A CA 1
ATOM 1539 C C . ASP A 1 197 ? -8.544 -4.686 -15.649 1.00 75.69 197 ASP A C 1
ATOM 1541 O O . ASP A 1 197 ? -9.483 -4.928 -14.886 1.00 75.69 197 ASP A O 1
ATOM 1545 N N . ASP A 1 198 ? -8.482 -5.176 -16.890 1.00 78.00 198 ASP A N 1
ATOM 1546 C CA . ASP A 1 198 ? -9.555 -5.965 -17.517 1.00 78.00 198 ASP A CA 1
ATOM 1547 C C . ASP A 1 198 ? -9.891 -7.230 -16.710 1.00 78.00 198 ASP A C 1
ATOM 1549 O O . ASP A 1 198 ? -11.061 -7.595 -16.571 1.00 78.00 198 ASP A O 1
ATOM 1553 N N . THR A 1 199 ? -8.887 -7.863 -16.090 1.00 71.75 199 THR A N 1
ATOM 1554 C CA . THR A 1 199 ? -9.075 -9.038 -15.223 1.00 71.75 199 THR A CA 1
ATOM 1555 C C . THR A 1 199 ? -9.913 -8.686 -13.998 1.00 71.75 199 THR A C 1
ATOM 1557 O O . THR A 1 199 ? -10.774 -9.456 -13.574 1.00 71.75 199 THR A O 1
ATOM 1560 N N . ALA A 1 200 ? -9.686 -7.504 -13.422 1.00 67.00 200 ALA A N 1
ATOM 1561 C CA . ALA A 1 200 ? -10.424 -7.039 -12.255 1.00 67.00 200 ALA A CA 1
ATOM 1562 C C . ALA A 1 200 ? -11.868 -6.641 -12.613 1.00 67.00 200 ALA A C 1
ATOM 1564 O O . ALA A 1 200 ? -12.784 -6.913 -11.834 1.00 67.00 200 ALA A O 1
ATOM 1565 N N . ILE A 1 201 ? -12.092 -6.081 -13.808 1.00 77.12 201 ILE A N 1
ATOM 1566 C CA . ILE A 1 201 ? -13.439 -5.814 -14.339 1.00 77.12 201 ILE A CA 1
ATOM 1567 C C . ILE A 1 201 ? -14.200 -7.131 -14.547 1.00 77.12 201 ILE A C 1
ATOM 1569 O O . ILE A 1 201 ? -15.349 -7.242 -14.114 1.00 77.12 201 ILE A O 1
ATOM 1573 N N . ALA A 1 202 ? -13.560 -8.142 -15.145 1.00 77.62 202 ALA A N 1
ATOM 1574 C CA . ALA A 1 202 ? -14.154 -9.465 -15.340 1.00 77.62 202 ALA A CA 1
ATOM 1575 C C . ALA A 1 202 ? -14.520 -10.129 -14.002 1.00 77.62 202 ALA A C 1
ATOM 1577 O O . ALA A 1 202 ? -15.653 -10.571 -13.815 1.00 77.62 202 ALA A O 1
ATOM 1578 N N . LEU A 1 203 ? -13.611 -10.095 -13.022 1.00 69.19 203 LEU A N 1
ATOM 1579 C CA . LEU A 1 203 ? -13.861 -10.633 -11.684 1.00 69.19 203 LEU A CA 1
ATOM 1580 C C . LEU A 1 203 ? -15.044 -9.937 -10.990 1.00 69.19 203 LEU A C 1
ATOM 1582 O O . LEU A 1 203 ? -15.886 -10.599 -10.373 1.00 69.19 203 LEU A O 1
ATOM 1586 N N . ALA A 1 204 ? -15.126 -8.606 -11.088 1.00 72.38 204 ALA A N 1
ATOM 1587 C CA . ALA A 1 204 ? -16.229 -7.836 -10.524 1.00 72.38 204 ALA A CA 1
ATOM 1588 C C . ALA A 1 204 ? -17.567 -8.175 -11.203 1.00 72.38 204 ALA A C 1
ATOM 1590 O O . ALA A 1 204 ? -18.577 -8.334 -10.511 1.00 72.38 204 ALA A O 1
ATOM 1591 N N . LYS A 1 205 ? -17.569 -8.344 -12.532 1.00 81.38 205 LYS A N 1
ATOM 1592 C CA . LYS A 1 205 ? -18.741 -8.752 -13.319 1.00 81.38 205 LYS A CA 1
ATOM 1593 C C . LYS A 1 205 ? -19.251 -10.131 -12.897 1.00 81.38 205 LYS A C 1
ATOM 1595 O O . LYS A 1 205 ? -20.429 -10.258 -12.556 1.00 81.38 205 LYS A O 1
ATOM 1600 N N . ASP A 1 206 ? -18.373 -11.131 -12.849 1.00 78.31 206 ASP A N 1
ATOM 1601 C CA . ASP A 1 206 ? -18.729 -12.520 -12.520 1.00 78.31 206 ASP A CA 1
ATOM 1602 C C . ASP A 1 206 ? -19.335 -12.649 -11.116 1.00 78.31 206 ASP A C 1
ATOM 1604 O O . ASP A 1 206 ? -20.216 -13.474 -10.868 1.00 78.31 206 ASP A O 1
ATOM 1608 N N . ASN A 1 207 ? -18.923 -11.766 -10.204 1.00 68.44 207 ASN A N 1
ATOM 1609 C CA . ASN A 1 207 ? -19.408 -11.723 -8.828 1.00 68.44 207 ASN A CA 1
ATOM 1610 C C . ASN A 1 207 ? -20.518 -10.681 -8.588 1.00 68.44 207 ASN A C 1
ATOM 1612 O O . ASN A 1 207 ? -20.973 -10.529 -7.452 1.00 68.44 207 ASN A O 1
ATOM 1616 N N . LYS A 1 208 ? -20.989 -9.980 -9.632 1.00 77.00 208 LYS A N 1
ATOM 1617 C CA . LYS A 1 208 ? -22.019 -8.923 -9.554 1.00 77.00 208 LYS A CA 1
ATOM 1618 C C . LYS A 1 208 ? -21.670 -7.817 -8.541 1.00 77.00 208 LYS A C 1
ATOM 1620 O O . LYS A 1 208 ? -22.537 -7.353 -7.795 1.00 77.00 208 LYS A O 1
ATOM 1625 N N . LEU A 1 209 ? -20.396 -7.425 -8.480 1.00 63.06 209 LEU A N 1
ATOM 1626 C CA . LEU A 1 209 ? -19.868 -6.455 -7.517 1.00 63.06 209 LEU A CA 1
ATOM 1627 C C . LEU A 1 209 ? -19.847 -5.040 -8.100 1.00 63.06 209 LEU A C 1
ATOM 1629 O O . LEU A 1 209 ? -19.060 -4.806 -9.019 1.00 63.06 209 LEU A O 1
ATOM 1633 N N . PRO A 1 210 ? -20.628 -4.077 -7.574 1.00 66.50 210 PRO A N 1
ATOM 1634 C CA . PRO A 1 210 ? -20.656 -2.722 -8.118 1.00 66.50 210 PRO A CA 1
ATOM 1635 C C . PRO A 1 210 ? -19.277 -2.057 -8.017 1.00 66.50 210 PRO A C 1
ATOM 1637 O O . PRO A 1 210 ? -18.625 -2.122 -6.975 1.00 66.50 210 PRO A O 1
ATOM 1640 N N . ILE A 1 211 ? -18.850 -1.388 -9.090 1.00 68.38 211 ILE A N 1
ATOM 1641 C CA . ILE A 1 211 ? -17.634 -0.568 -9.101 1.00 68.38 211 ILE A CA 1
ATOM 1642 C C . ILE A 1 211 ? -18.057 0.885 -8.899 1.00 68.38 211 ILE A C 1
ATOM 1644 O O . ILE A 1 211 ? -18.730 1.463 -9.750 1.00 68.38 211 ILE A O 1
ATOM 1648 N N . ALA A 1 212 ? -17.660 1.476 -7.775 1.00 69.38 212 ALA A N 1
ATOM 1649 C CA . ALA A 1 212 ? -17.861 2.894 -7.507 1.00 69.38 212 ALA A CA 1
ATOM 1650 C C . ALA A 1 212 ? -16.567 3.665 -7.790 1.00 69.38 212 ALA A C 1
ATOM 1652 O O . ALA A 1 212 ? -15.499 3.295 -7.300 1.00 69.38 212 ALA A O 1
ATOM 1653 N N . VAL A 1 213 ? -16.666 4.754 -8.553 1.00 67.75 213 VAL A N 1
ATOM 1654 C CA . VAL A 1 213 ? -15.548 5.668 -8.812 1.00 67.75 213 VAL A CA 1
ATOM 1655 C C . VAL A 1 213 ? -15.814 6.967 -8.067 1.00 67.75 213 VAL A C 1
ATOM 1657 O O . VAL A 1 213 ? -16.799 7.648 -8.335 1.00 67.75 213 VAL A O 1
ATOM 1660 N N . THR A 1 214 ? -14.944 7.310 -7.118 1.00 63.31 214 THR A N 1
ATOM 1661 C CA . THR A 1 214 ? -15.081 8.517 -6.294 1.00 63.31 214 THR A CA 1
ATOM 1662 C C . THR A 1 214 ? -14.029 9.557 -6.671 1.00 63.31 214 THR A C 1
ATOM 1664 O O . THR A 1 214 ? -12.860 9.238 -6.906 1.00 63.31 214 THR A O 1
ATOM 1667 N N . ASN A 1 215 ? -14.433 10.830 -6.732 1.00 67.81 215 ASN A N 1
ATOM 1668 C CA . ASN A 1 215 ? -13.499 11.938 -6.908 1.00 67.81 215 ASN A CA 1
ATOM 1669 C C . ASN A 1 215 ? -12.966 12.378 -5.540 1.00 67.81 215 ASN A C 1
ATOM 1671 O O . ASN A 1 215 ? -13.648 13.066 -4.792 1.00 67.81 215 ASN A O 1
ATOM 1675 N N . MET A 1 216 ? -11.726 12.009 -5.219 1.00 58.09 216 MET A N 1
ATOM 1676 C CA . MET A 1 216 ? -11.103 12.353 -3.932 1.00 58.09 216 MET A CA 1
ATOM 1677 C C . MET A 1 216 ? -10.728 13.841 -3.780 1.00 58.09 216 MET A C 1
ATOM 1679 O O . MET A 1 216 ? -10.210 14.221 -2.731 1.00 58.09 216 MET A O 1
ATOM 1683 N N . ASN A 1 217 ? -10.921 14.670 -4.813 1.00 60.53 217 ASN A N 1
ATOM 1684 C CA . ASN A 1 217 ? -10.579 16.098 -4.785 1.00 60.53 217 ASN A CA 1
ATOM 1685 C C . ASN A 1 217 ? -11.790 17.013 -4.558 1.00 60.53 217 ASN A C 1
ATOM 1687 O O . ASN A 1 217 ? -11.611 18.212 -4.359 1.00 60.53 217 ASN A O 1
ATOM 1691 N N . GLU A 1 218 ? -13.004 16.473 -4.596 1.00 60.38 218 GLU A N 1
ATOM 1692 C CA . GLU A 1 218 ? -14.239 17.221 -4.370 1.00 60.38 218 GLU A CA 1
ATOM 1693 C C . GLU A 1 218 ? -14.897 16.711 -3.086 1.00 60.38 218 GLU A C 1
ATOM 1695 O O . GLU A 1 218 ? -14.860 15.516 -2.788 1.00 60.38 218 GLU A O 1
ATOM 1700 N N . LYS A 1 219 ? -15.472 17.621 -2.292 1.00 49.25 219 LYS A N 1
ATOM 1701 C CA . LYS A 1 219 ? -16.334 17.218 -1.176 1.00 49.25 219 LYS A CA 1
ATOM 1702 C C . LYS A 1 219 ? -17.634 16.670 -1.763 1.00 49.25 219 LYS A C 1
ATOM 1704 O O . LYS A 1 219 ? -18.264 17.366 -2.556 1.00 49.25 219 LYS A O 1
ATOM 1709 N N . GLY A 1 220 ? -17.975 15.440 -1.385 1.00 51.41 220 GLY A N 1
ATOM 1710 C CA . GLY A 1 220 ? -19.284 14.837 -1.647 1.00 51.41 220 GLY A CA 1
ATOM 1711 C C . GLY A 1 220 ? -20.368 15.402 -0.745 1.00 51.41 220 GLY A C 1
ATOM 1712 O O . GLY A 1 220 ? -20.020 15.900 0.353 1.00 51.41 220 GLY A O 1
#

Solvent-accessible surface area (backbone atoms only — not comparable to full-atom values): 13686 Å² total; per-residue (Å²): 131,82,79,80,78,83,76,45,72,38,80,26,38,35,52,67,47,38,53,50,42,50,75,73,66,34,46,26,37,34,33,42,39,31,71,52,27,81,52,33,81,55,9,63,73,20,42,75,68,50,44,36,51,41,42,52,58,33,47,79,69,79,26,46,34,32,34,39,50,38,30,87,77,48,82,92,37,48,69,58,48,53,53,47,52,53,57,51,53,75,58,62,54,79,42,72,46,61,68,60,91,75,83,67,95,76,86,52,63,50,74,39,88,92,75,76,45,72,43,75,59,76,63,49,87,95,75,49,69,80,78,75,36,78,84,69,58,67,53,76,89,43,49,64,59,50,50,73,66,65,82,45,98,76,85,87,87,83,75,90,75,96,59,87,66,50,42,72,46,61,61,93,81,35,90,83,44,47,75,51,93,76,84,53,67,66,56,37,63,76,64,63,36,86,75,56,57,68,69,59,47,50,56,30,54,80,67,73,49,87,85,82,87,78,51,91,89,53,89,128

Organism: NCBI:txid28198

Secondary structure (DSSP, 8-state):
-PPPPPP-EEE-SSHHHHHHHHHTT-SEEEE--STT-TTTTTTTT--HHHHHHHHHHHHTTT-EEEEEE-----GGGHHHHHHHHHHHHHT--SEEEES-TT-----EEEEETTTTEEEEEPPPTTT---TT-TTT---GGGHHHHHHTTS-S---------SSS-BSS-TTT-TT--B-S---HHHHHHTT-TTS-HHHHHHHHHTT-------TTS--

InterPro domains:
  IPR001048 Aspartate/glutamate/uridylate kinase [PF00696] (160-215)
  IPR001539 Peptidase U32 [PTHR30217] (4-106)
  IPR036393 Acetylglutamate kinase-like superfamily [G3DSA:3.40.1160.10] (149-220)
  IPR036393 Acetylglutamate kinase-like superfamily [SSF53633] (160-219)
  IPR060007 Peptidase family U32, N-terminal domain [PF01136] (13-106)

Foldseek 3Di:
DPPDDDAAEEEALFLVSLLVCLVVPHLEYEAEALPQAPPNVSNPHDDLVRVLVSQVSQVVVNHFYEYENAHDDAPVCVVVSVVVVVSNVVSPGPYYDYNCPDDDDDWDWDADPVPRDTHTDDADPPRGDCPPPCVNPVCVVVPVVVVVVVPDPDDDDDDDDPDQAWWLDDCVVDVPIDGDPDDDLVRCLVSVTRPGDNVVSVVCVVVVNDDDDHRSVDDD

Nearest PDB structures (foldseek):
  5d88-assembly1_A-2  TM=6.983E-01  e=3.421E-03  Methanopyrus kandleri
  1w0m-assembly2_G  TM=6.881E-01  e=1.726E-02  Thermoproteus tenax
  1zco-assembly1_A  TM=5.183E-01  e=2.081E-02  Pyrococcus furiosus
  9ccb-assembly1_A  TM=5.826E-01  e=9.866E-02  Methanothermobacter marburgensis
  3tva-assembly2_B  TM=5.512E-01  e=1.051E+00  Planctopirus limnophila DSM 3776

Mean predicted aligned error: 12.81 Å

pLDDT: mean 78.96, std 13.24, range [46.47, 98.44]

Radius of gyration: 20.79 Å; Cα contacts (8 Å, |Δi|>4): 260; chains: 1; bounding box: 57×40×45 Å